Protein AF-0000000080643752 (afdb_homodimer)

InterPro domains:
  IPR000182 GNAT domain [PF00583] (14-118)
  IPR000182 GNAT domain [PS51186] (1-139)
  IPR016181 Acyl-CoA N-acyltransferase [SSF55729] (9-126)
  IPR045039 Acetyltransferase NSI-like [PTHR43626] (35-125)

Radius of gyration: 19.05 Å; Cα contacts (8 Å, |Δi|>4): 546; chains: 2; bounding box: 35×58×44 Å

Structure (mmCIF, N/CA/C/O backbone):
data_AF-0000000080643752-model_v1
#
loop_
_entity.id
_entity.type
_entity.pdbx_description
1 polymer 'N-acetyltransferase domain-containing protein'
#
loop_
_atom_site.group_PDB
_atom_site.id
_atom_site.type_symbol
_atom_site.label_atom_id
_atom_site.label_alt_id
_atom_site.label_comp_id
_atom_site.label_asym_id
_atom_site.label_entity_id
_atom_site.label_seq_id
_atom_site.pdbx_PDB_ins_code
_atom_site.Cartn_x
_atom_site.Cartn_y
_atom_site.Cartn_z
_atom_site.occupancy
_atom_site.B_iso_or_equiv
_atom_site.auth_seq_id
_atom_site.auth_comp_id
_atom_site.auth_asym_id
_atom_site.auth_atom_id
_atom_site.pdbx_PDB_model_num
ATOM 1 N N . MET A 1 1 ? -12.156 -27.234 -11.727 1 74.56 1 MET A N 1
ATOM 2 C CA . MET A 1 1 ? -10.984 -27.75 -11.023 1 74.56 1 MET A CA 1
ATOM 3 C C . MET A 1 1 ? -11.148 -27.594 -9.516 1 74.56 1 MET A C 1
ATOM 5 O O . MET A 1 1 ? -11.742 -26.609 -9.047 1 74.56 1 MET A O 1
ATOM 9 N N . ASP A 1 2 ? -10.742 -28.672 -8.758 1 91.12 2 ASP A N 1
ATOM 10 C CA . ASP A 1 2 ? -10.961 -28.641 -7.316 1 91.12 2 ASP A CA 1
ATOM 11 C C . ASP A 1 2 ? -9.836 -27.875 -6.613 1 91.12 2 ASP A C 1
ATOM 13 O O . ASP A 1 2 ? -8.828 -28.469 -6.223 1 91.12 2 ASP A O 1
ATOM 17 N N . ILE A 1 3 ? -9.836 -26.625 -6.547 1 97.25 3 ILE A N 1
ATOM 18 C CA . ILE A 1 3 ? -8.844 -25.766 -5.902 1 97.25 3 ILE A CA 1
ATOM 19 C C . ILE A 1 3 ? -9.367 -25.312 -4.547 1 97.25 3 ILE A C 1
ATOM 21 O O . ILE A 1 3 ? -10.531 -24.922 -4.422 1 97.25 3 ILE A O 1
ATOM 25 N N . LYS A 1 4 ? -8.492 -25.516 -3.578 1 97.81 4 LYS A N 1
ATOM 26 C CA . LYS A 1 4 ? -8.805 -25.016 -2.24 1 97.81 4 LYS A CA 1
ATOM 27 C C . LYS A 1 4 ? -8.07 -23.703 -1.955 1 97.81 4 LYS A C 1
ATOM 29 O O . LYS A 1 4 ? -6.906 -23.547 -2.32 1 97.81 4 LYS A O 1
ATOM 34 N N . TYR A 1 5 ? -8.781 -22.797 -1.274 1 98.44 5 TYR A N 1
ATOM 35 C CA . TYR A 1 5 ? -8.18 -21.531 -0.911 1 98.44 5 TYR A CA 1
ATOM 36 C C . TYR A 1 5 ? -8.016 -21.406 0.6 1 98.44 5 TYR A C 1
ATOM 38 O O . TYR A 1 5 ? -8.969 -21.609 1.352 1 98.44 5 TYR A O 1
ATOM 46 N N . GLU A 1 6 ? -6.84 -21.125 0.976 1 98.56 6 GLU A N 1
ATOM 47 C CA . GLU A 1 6 ? -6.504 -20.938 2.385 1 98.56 6 GLU A CA 1
ATOM 48 C C . GLU A 1 6 ? -6.141 -19.484 2.68 1 98.56 6 GLU A C 1
ATOM 50 O O . GLU A 1 6 ? -5.625 -18.781 1.812 1 98.56 6 GLU A O 1
ATOM 55 N N . TYR A 1 7 ? -6.27 -19.047 3.986 1 98.62 7 TYR A N 1
ATOM 56 C CA . TYR A 1 7 ? -6.156 -17.641 4.324 1 98.62 7 TYR A CA 1
ATOM 57 C C . TYR A 1 7 ? -5.121 -17.422 5.418 1 98.62 7 TYR A C 1
ATOM 59 O O . TYR A 1 7 ? -5.125 -16.391 6.09 1 98.62 7 TYR A O 1
ATOM 67 N N . GLN A 1 8 ? -4.383 -18.453 5.598 1 97.31 8 GLN A N 1
ATOM 68 C CA . GLN A 1 8 ? -3.268 -18.391 6.535 1 97.31 8 GLN A CA 1
ATOM 69 C C . GLN A 1 8 ? -2.014 -19.031 5.945 1 97.31 8 GLN A C 1
ATOM 71 O O . GLN A 1 8 ? -2.092 -20.047 5.25 1 97.31 8 GLN A O 1
ATOM 76 N N . PHE A 1 9 ? -0.929 -18.422 6.27 1 97.75 9 PHE A N 1
ATOM 77 C CA . PHE A 1 9 ? 0.362 -18.922 5.82 1 97.75 9 PHE A CA 1
ATOM 78 C C . PHE A 1 9 ? 0.827 -20.078 6.695 1 97.75 9 PHE A C 1
ATOM 80 O O . PHE A 1 9 ? 0.734 -20 7.926 1 97.75 9 PHE A O 1
ATOM 87 N N . ASP A 1 10 ? 1.236 -21.156 6.086 1 97 10 ASP A N 1
ATOM 88 C CA . ASP A 1 10 ? 1.83 -22.328 6.719 1 97 10 ASP A CA 1
ATOM 89 C C . ASP A 1 10 ? 3.281 -22.516 6.281 1 97 10 ASP A C 1
ATOM 91 O O . ASP A 1 10 ? 3.574 -22.578 5.086 1 97 10 ASP A O 1
ATOM 95 N N . MET A 1 11 ? 4.152 -22.703 7.266 1 97.25 11 MET A N 1
ATOM 96 C CA . MET A 1 11 ? 5.582 -22.828 6.996 1 97.25 11 MET A CA 1
ATOM 97 C C . MET A 1 11 ? 5.863 -24.016 6.078 1 97.25 11 MET A C 1
ATOM 99 O O . MET A 1 11 ? 6.855 -24.016 5.348 1 97.25 11 MET A O 1
ATOM 103 N N . ASN A 1 12 ? 5.016 -24.922 6.039 1 97.44 12 ASN A N 1
ATOM 104 C CA . ASN A 1 12 ? 5.195 -26.094 5.195 1 97.44 12 ASN A CA 1
ATOM 105 C C . ASN A 1 12 ? 5.07 -25.75 3.715 1 97.44 12 ASN A C 1
ATOM 107 O O . ASN A 1 12 ? 5.461 -26.531 2.852 1 97.44 12 ASN A O 1
ATOM 111 N N . ASP A 1 13 ? 4.492 -24.594 3.371 1 98.19 13 ASP A N 1
ATOM 112 C CA . ASP A 1 13 ? 4.238 -24.203 1.991 1 98.19 13 ASP A CA 1
ATOM 113 C C . ASP A 1 13 ? 5.43 -23.438 1.41 1 98.19 13 ASP A C 1
ATOM 115 O O . ASP A 1 13 ? 5.461 -23.141 0.213 1 98.19 13 ASP A O 1
ATOM 119 N N . ILE A 1 14 ? 6.457 -23.156 2.25 1 98.44 14 ILE A N 1
ATOM 120 C CA . ILE A 1 14 ? 7.473 -22.156 1.921 1 98.44 14 ILE A CA 1
ATOM 121 C C . ILE A 1 14 ? 8.227 -22.594 0.664 1 98.44 14 ILE A C 1
ATOM 123 O O . ILE A 1 14 ? 8.469 -21.781 -0.229 1 98.44 14 ILE A O 1
ATOM 127 N N . ASP A 1 15 ? 8.594 -23.828 0.536 1 98.44 15 ASP A N 1
ATOM 128 C CA . ASP A 1 15 ? 9.383 -24.297 -0.606 1 98.44 15 ASP A CA 1
ATOM 129 C C . ASP A 1 15 ? 8.602 -24.125 -1.909 1 98.44 15 ASP A C 1
ATOM 131 O O . ASP A 1 15 ? 9.156 -23.703 -2.922 1 98.44 15 ASP A O 1
ATOM 135 N N . GLU A 1 16 ? 7.34 -24.5 -1.87 1 98.69 16 GLU A N 1
ATOM 136 C CA . GLU A 1 16 ? 6.504 -24.375 -3.059 1 98.69 16 GLU A CA 1
ATOM 137 C C . GLU A 1 16 ? 6.297 -22.922 -3.443 1 98.69 16 GLU A C 1
ATOM 139 O O . GLU A 1 16 ? 6.305 -22.578 -4.629 1 98.69 16 GLU A O 1
ATOM 144 N N . ILE A 1 17 ? 6.117 -22.062 -2.475 1 98.81 17 ILE A N 1
ATOM 145 C CA . ILE A 1 17 ? 5.91 -20.641 -2.732 1 98.81 17 ILE A CA 1
ATOM 146 C C . ILE A 1 17 ? 7.164 -20.047 -3.369 1 98.81 17 ILE A C 1
ATOM 148 O O . ILE A 1 17 ? 7.078 -19.344 -4.379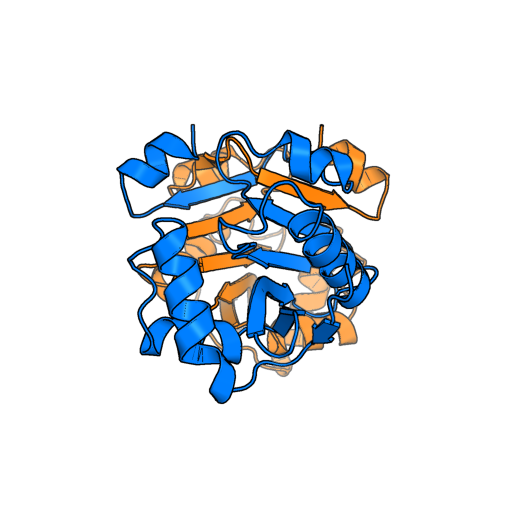 1 98.81 17 ILE A O 1
ATOM 152 N N . VAL A 1 18 ? 8.328 -20.359 -2.832 1 98.81 18 VAL A N 1
ATOM 153 C CA . VAL A 1 18 ? 9.586 -19.875 -3.387 1 98.81 18 VAL A CA 1
ATOM 154 C C . VAL A 1 18 ? 9.75 -20.375 -4.82 1 98.81 18 VAL A C 1
ATOM 156 O O . VAL A 1 18 ? 10.125 -19.609 -5.711 1 98.81 18 VAL A O 1
ATOM 159 N N . ARG A 1 19 ? 9.43 -21.609 -5.023 1 98.69 19 ARG A N 1
ATOM 160 C CA . ARG A 1 19 ? 9.523 -22.188 -6.355 1 98.69 19 ARG A CA 1
ATOM 161 C C . ARG A 1 19 ? 8.633 -21.453 -7.344 1 98.69 19 ARG A C 1
ATOM 163 O O . ARG A 1 19 ? 9.039 -21.188 -8.477 1 98.69 19 ARG A O 1
ATOM 170 N N . ILE A 1 20 ? 7.465 -21.141 -6.953 1 98.81 20 ILE A N 1
ATOM 171 C CA . ILE A 1 20 ? 6.508 -20.469 -7.824 1 98.81 20 ILE A CA 1
ATOM 172 C C . ILE A 1 20 ? 6.996 -19.062 -8.141 1 98.81 20 ILE A C 1
ATOM 174 O O . ILE A 1 20 ? 6.922 -18.609 -9.289 1 98.81 20 ILE A O 1
ATOM 178 N N . TYR A 1 21 ? 7.516 -18.297 -7.117 1 98.69 21 TYR A N 1
ATOM 179 C CA . TYR A 1 21 ? 8.125 -17 -7.398 1 98.69 21 TYR A CA 1
ATOM 180 C C . TYR A 1 21 ? 9.18 -17.125 -8.484 1 98.69 21 TYR A C 1
ATOM 182 O O . TYR A 1 21 ? 9.141 -16.406 -9.484 1 98.69 21 TYR A O 1
ATOM 190 N N . HIS A 1 22 ? 10.07 -18.031 -8.312 1 98.5 22 HIS A N 1
ATOM 191 C CA . HIS A 1 22 ? 11.195 -18.172 -9.219 1 98.5 22 HIS A CA 1
ATOM 192 C C . HIS A 1 22 ? 10.734 -18.625 -10.602 1 98.5 22 HIS A C 1
ATOM 194 O O . HIS A 1 22 ? 11.305 -18.203 -11.617 1 98.5 22 HIS A O 1
ATOM 200 N N . GLY A 1 23 ? 9.719 -19.453 -10.578 1 98.19 23 GLY A N 1
ATOM 201 C CA . GLY A 1 23 ? 9.148 -19.875 -11.844 1 98.19 23 GLY A CA 1
ATOM 202 C C . GLY A 1 23 ? 8.578 -18.734 -12.656 1 98.19 23 GLY A C 1
ATOM 203 O O . GLY A 1 23 ? 8.492 -18.812 -13.883 1 98.19 23 GLY A O 1
ATOM 204 N N . ASN A 1 24 ? 8.156 -17.688 -12.016 1 97.81 24 ASN A N 1
ATOM 205 C CA . ASN A 1 24 ? 7.637 -16.484 -12.672 1 97.81 24 ASN A CA 1
ATOM 206 C C . ASN A 1 24 ? 8.727 -15.438 -12.867 1 97.81 24 ASN A C 1
ATOM 208 O O . ASN A 1 24 ? 8.438 -14.266 -13.117 1 97.81 24 ASN A O 1
ATOM 212 N N . HIS A 1 25 ? 9.969 -15.766 -12.625 1 96.38 25 HIS A N 1
ATOM 213 C CA . HIS A 1 25 ? 11.164 -14.969 -12.852 1 96.38 25 HIS A CA 1
ATOM 214 C C . HIS A 1 25 ? 11.312 -13.891 -11.789 1 96.38 25 HIS A C 1
ATOM 216 O O . HIS A 1 25 ? 11.883 -12.828 -12.055 1 96.38 25 HIS A O 1
ATOM 222 N N . TRP A 1 26 ? 10.688 -14.047 -10.695 1 95.94 26 TRP A N 1
ATOM 223 C CA . TRP A 1 26 ? 10.945 -13.219 -9.523 1 95.94 26 TRP A CA 1
ATOM 224 C C . TRP A 1 26 ? 12 -13.844 -8.625 1 95.94 26 TRP A C 1
ATOM 226 O O . TRP A 1 26 ? 11.695 -14.312 -7.523 1 95.94 26 TRP A O 1
ATOM 236 N N . ASN A 1 27 ? 13.18 -13.68 -8.953 1 94.44 27 ASN A N 1
ATOM 237 C CA . ASN A 1 27 ? 14.273 -14.484 -8.414 1 94.44 27 ASN A CA 1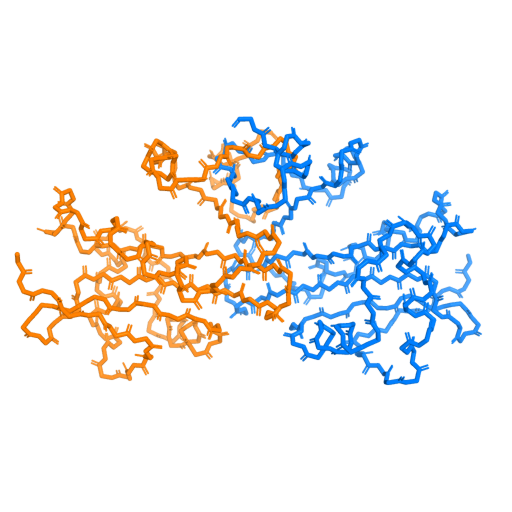
ATOM 238 C C . ASN A 1 27 ? 14.828 -13.891 -7.121 1 94.44 27 ASN A C 1
ATOM 240 O O . ASN A 1 27 ? 15.562 -14.555 -6.395 1 94.44 27 ASN A O 1
ATOM 244 N N . GLY A 1 28 ? 14.484 -12.695 -6.773 1 93.5 28 GLY A N 1
ATOM 245 C CA . GLY A 1 28 ? 14.977 -12.062 -5.562 1 93.5 28 GLY A CA 1
ATOM 246 C C . GLY A 1 28 ? 14.281 -12.562 -4.305 1 93.5 28 GLY A C 1
ATOM 247 O O . GLY A 1 28 ? 14.727 -12.266 -3.191 1 93.5 28 GLY A O 1
ATOM 248 N N . HIS A 1 29 ? 13.242 -13.352 -4.492 1 97.75 29 HIS A N 1
ATOM 249 C CA . HIS A 1 29 ? 12.453 -13.859 -3.379 1 97.75 29 HIS A CA 1
ATOM 250 C C . HIS A 1 29 ? 13.047 -15.148 -2.826 1 97.75 29 HIS A C 1
ATOM 252 O O . HIS A 1 29 ? 12.57 -16.234 -3.143 1 97.75 29 HIS A O 1
ATOM 258 N N . ASN A 1 30 ? 14.023 -15.023 -1.92 1 97.81 30 ASN A N 1
ATOM 259 C CA . ASN A 1 30 ? 14.586 -16.203 -1.273 1 97.81 30 ASN A CA 1
ATOM 260 C C . ASN A 1 30 ? 13.75 -16.641 -0.07 1 97.81 30 ASN A C 1
ATOM 262 O O . ASN A 1 30 ? 12.773 -15.969 0.285 1 97.81 30 ASN A O 1
ATOM 266 N N . GLN A 1 31 ? 14.102 -17.734 0.541 1 98.12 31 GLN A N 1
ATOM 267 C CA . GLN A 1 31 ? 13.281 -18.344 1.576 1 98.12 31 GLN A CA 1
ATOM 268 C C . GLN A 1 31 ? 13.062 -17.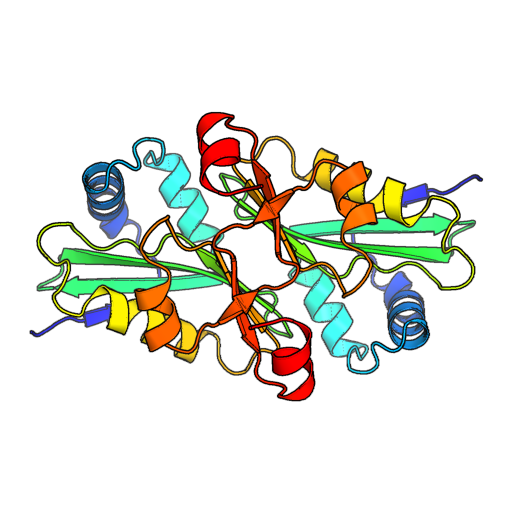391 2.748 1 98.12 31 GLN A C 1
ATOM 270 O O . GLN A 1 31 ? 11.938 -17.203 3.207 1 98.12 31 GLN A O 1
ATOM 275 N N . GLU A 1 32 ? 14.109 -16.797 3.273 1 98.12 32 GLU A N 1
ATOM 276 C CA . GLU A 1 32 ? 14.016 -15.883 4.406 1 98.12 32 GLU A CA 1
ATOM 277 C C . GLU A 1 32 ? 13.117 -14.688 4.086 1 98.12 32 GLU A C 1
ATOM 279 O O . GLU A 1 32 ? 12.289 -14.289 4.906 1 98.12 32 GLU A O 1
ATOM 284 N N . GLU A 1 33 ? 13.25 -14.117 2.943 1 98.12 33 GLU A N 1
ATOM 285 C CA . GLU A 1 33 ? 12.422 -13 2.504 1 98.12 33 GLU A CA 1
ATOM 286 C C . GLU A 1 33 ? 10.953 -13.406 2.41 1 98.12 33 GLU A C 1
ATOM 288 O O . GLU A 1 33 ? 10.078 -12.68 2.883 1 98.12 33 GLU A O 1
ATOM 293 N N . VAL A 1 34 ? 10.75 -14.539 1.812 1 98.56 34 VAL A N 1
ATOM 294 C CA . VAL A 1 34 ? 9.383 -15.016 1.626 1 98.56 34 VAL A CA 1
ATOM 295 C C . VAL A 1 34 ? 8.727 -15.25 2.986 1 98.56 34 VAL A C 1
ATOM 297 O O . VAL A 1 34 ? 7.57 -14.867 3.199 1 98.56 34 VAL A O 1
ATOM 300 N N . ILE A 1 35 ? 9.438 -15.852 3.902 1 98.44 35 ILE A N 1
ATOM 301 C CA . ILE A 1 35 ? 8.922 -16.062 5.25 1 98.44 35 ILE A CA 1
ATOM 302 C C . ILE A 1 35 ? 8.547 -14.727 5.879 1 98.44 35 ILE A C 1
ATOM 304 O O . ILE A 1 35 ? 7.453 -14.578 6.434 1 98.44 35 ILE A O 1
ATOM 308 N N . THR A 1 36 ? 9.398 -13.719 5.754 1 98.31 36 THR A N 1
ATOM 309 C CA . THR A 1 36 ? 9.141 -12.398 6.316 1 98.31 36 THR A CA 1
ATOM 310 C C . THR A 1 36 ? 7.926 -11.758 5.652 1 98.31 36 THR A C 1
ATOM 312 O O . THR A 1 36 ? 7.055 -11.219 6.336 1 98.31 36 THR A O 1
ATOM 315 N N . LEU A 1 37 ? 7.883 -11.859 4.336 1 98.5 37 LEU A N 1
ATOM 316 C CA . LEU A 1 37 ? 6.793 -11.258 3.574 1 98.5 37 LEU A CA 1
ATOM 317 C C . LEU A 1 37 ? 5.445 -11.82 4.016 1 98.5 37 LEU A C 1
ATOM 319 O O . LEU A 1 37 ? 4.508 -11.062 4.27 1 98.5 37 LEU A O 1
ATOM 323 N N . PHE A 1 38 ? 5.316 -13.094 4.176 1 98.56 38 PHE A N 1
ATOM 324 C CA . PHE A 1 38 ? 4.039 -13.727 4.465 1 98.56 38 PHE A CA 1
ATOM 325 C C . PHE A 1 38 ? 3.688 -13.602 5.941 1 98.56 38 PHE A C 1
ATOM 327 O O . PHE A 1 38 ? 2.512 -13.539 6.305 1 98.56 38 PHE A O 1
ATOM 334 N N . ASN A 1 39 ? 4.695 -13.469 6.777 1 97.69 39 ASN A N 1
ATOM 335 C CA . ASN A 1 39 ? 4.434 -13.289 8.195 1 97.69 39 ASN A CA 1
ATOM 336 C C . ASN A 1 39 ? 4.051 -11.852 8.523 1 97.69 39 ASN A C 1
ATOM 338 O O . ASN A 1 39 ? 3.363 -11.594 9.516 1 97.69 39 ASN A O 1
ATOM 342 N N . THR A 1 40 ? 4.477 -10.938 7.719 1 97.5 40 THR A N 1
ATOM 343 C CA . THR A 1 40 ? 4.188 -9.531 7.984 1 97.5 40 THR A CA 1
ATOM 344 C C . THR A 1 40 ? 2.908 -9.094 7.273 1 97.5 40 THR A C 1
ATOM 346 O O . THR A 1 40 ? 2.312 -8.078 7.621 1 97.5 40 THR A O 1
ATOM 349 N N . ALA A 1 41 ? 2.498 -9.898 6.266 1 98.44 41 ALA A N 1
ATOM 350 C CA . ALA A 1 41 ? 1.252 -9.594 5.57 1 98.44 41 ALA A CA 1
ATOM 351 C C . ALA A 1 41 ? 0.061 -9.656 6.52 1 98.44 41 ALA A C 1
ATOM 353 O O . ALA A 1 41 ? -0.002 -10.531 7.387 1 98.44 41 ALA A O 1
ATOM 354 N N . THR A 1 42 ? -0.875 -8.727 6.344 1 98.44 42 THR A N 1
ATOM 355 C CA . THR A 1 42 ? -2.09 -8.773 7.148 1 98.44 42 THR A CA 1
ATOM 356 C C . THR A 1 42 ? -3.086 -9.773 6.574 1 98.44 42 THR A C 1
ATOM 358 O O . THR A 1 42 ? -3.932 -10.297 7.297 1 98.44 42 THR A O 1
ATOM 361 N N . HIS A 1 43 ? -3.045 -9.984 5.293 1 98.81 43 HIS A N 1
ATOM 362 C CA . HIS A 1 43 ? -3.908 -10.914 4.582 1 98.81 43 HIS A CA 1
ATOM 363 C C . HIS A 1 43 ? -3.117 -11.734 3.57 1 98.81 43 HIS A C 1
ATOM 365 O O . HIS A 1 43 ? -2.24 -11.203 2.883 1 98.81 43 HIS A O 1
ATOM 371 N N . VAL A 1 44 ? -3.412 -13.008 3.568 1 98.88 44 VAL A N 1
ATOM 372 C CA . VAL A 1 44 ? -2.854 -13.875 2.533 1 98.88 44 VAL A CA 1
ATOM 373 C C . VAL A 1 44 ? -3.947 -14.781 1.979 1 98.88 44 VAL A C 1
ATOM 375 O O . VAL A 1 44 ? -4.863 -15.18 2.703 1 98.88 44 VAL A O 1
ATOM 378 N N . VAL A 1 45 ? -3.924 -15.023 0.721 1 98.88 45 VAL A N 1
ATOM 379 C CA . VAL A 1 45 ? -4.73 -16.031 0.052 1 98.88 45 VAL A CA 1
ATOM 380 C C . VAL A 1 45 ? -3.818 -17.016 -0.675 1 98.88 45 VAL A C 1
ATOM 382 O O . VAL A 1 45 ? -3 -16.625 -1.508 1 98.88 45 VAL A O 1
ATOM 385 N N . ILE A 1 46 ? -3.93 -18.25 -0.299 1 98.88 46 ILE A N 1
ATOM 386 C CA . ILE A 1 46 ? -3.117 -19.312 -0.894 1 98.88 46 ILE A CA 1
ATOM 387 C C . ILE A 1 46 ? -4.02 -20.328 -1.576 1 98.88 46 ILE A C 1
ATOM 389 O O . ILE A 1 46 ? -4.902 -20.922 -0.939 1 98.88 46 ILE A O 1
ATOM 393 N N . ALA A 1 47 ? -3.834 -20.484 -2.865 1 98.88 47 ALA A N 1
ATOM 394 C CA . ALA A 1 47 ? -4.562 -21.484 -3.646 1 98.88 47 ALA A CA 1
ATOM 395 C C . ALA A 1 47 ? -3.809 -22.812 -3.68 1 98.88 47 ALA A C 1
ATOM 397 O O . ALA A 1 47 ? -2.617 -22.859 -3.994 1 98.88 47 ALA A O 1
ATOM 398 N N . LYS A 1 48 ? -4.516 -23.906 -3.439 1 98.62 48 LYS A N 1
ATOM 399 C CA . LYS A 1 48 ? -3.906 -25.234 -3.441 1 98.62 48 LYS A CA 1
ATOM 400 C C . LYS A 1 48 ? -4.738 -26.219 -4.262 1 98.62 48 LYS A C 1
ATOM 402 O O . LYS A 1 48 ? -5.969 -26.188 -4.223 1 98.62 48 LYS A O 1
ATOM 407 N N . ARG A 1 49 ? -4.047 -26.984 -5.008 1 97.81 49 ARG A N 1
ATOM 408 C CA . ARG A 1 49 ? -4.621 -28.141 -5.684 1 97.81 49 ARG A CA 1
ATOM 409 C C . ARG A 1 49 ? -3.973 -29.438 -5.191 1 97.81 49 ARG A C 1
ATOM 411 O O . ARG A 1 49 ? -2.756 -29.594 -5.293 1 97.81 49 ARG A O 1
ATOM 418 N N . GLU A 1 50 ? -4.832 -30.328 -4.668 1 95.94 50 GLU A N 1
ATOM 419 C CA . GLU A 1 50 ? -4.344 -31.609 -4.145 1 95.94 50 GLU A CA 1
ATOM 420 C C . GLU A 1 50 ? -3.211 -31.391 -3.143 1 95.94 50 GLU A C 1
ATOM 422 O O . GLU A 1 50 ? -2.17 -32.031 -3.225 1 95.94 50 GLU A O 1
ATOM 427 N N . GLY A 1 51 ? -3.311 -30.344 -2.355 1 95.5 51 GLY A N 1
ATOM 428 C CA . GLY A 1 51 ? -2.391 -30.078 -1.263 1 95.5 51 GLY A CA 1
ATOM 429 C C . GLY A 1 51 ? -1.168 -29.281 -1.693 1 95.5 51 GLY A C 1
ATOM 430 O O . GLY A 1 51 ? -0.371 -28.859 -0.855 1 95.5 51 GLY A O 1
ATOM 431 N N . GLN A 1 52 ? -1.087 -29.062 -2.961 1 97.31 52 GLN A N 1
ATOM 432 C CA . GLN A 1 52 ? 0.062 -28.328 -3.477 1 97.31 52 GLN A CA 1
ATOM 433 C C . GLN A 1 52 ? -0.301 -26.875 -3.764 1 97.31 52 GLN A C 1
ATOM 435 O O . GLN A 1 52 ? -1.363 -26.594 -4.324 1 97.31 52 GLN A O 1
ATOM 440 N N . VAL A 1 53 ? 0.586 -26 -3.377 1 98.75 53 VAL A N 1
ATOM 441 C CA . VAL A 1 53 ? 0.362 -24.594 -3.66 1 98.75 53 VAL A CA 1
ATOM 442 C C . VAL A 1 53 ? 0.468 -24.344 -5.164 1 98.75 53 VAL A C 1
ATOM 444 O O . VAL A 1 53 ? 1.427 -24.781 -5.805 1 98.75 53 VAL A O 1
ATOM 447 N N . ILE A 1 54 ? -0.514 -23.594 -5.703 1 98.81 54 ILE A N 1
ATOM 448 C CA . ILE A 1 54 ? -0.453 -23.328 -7.137 1 98.81 54 ILE A CA 1
ATOM 449 C C . ILE A 1 54 ? -0.551 -21.812 -7.387 1 98.81 54 ILE A C 1
ATOM 451 O O . ILE A 1 54 ? -0.469 -21.359 -8.531 1 98.81 54 ILE A O 1
ATOM 455 N N . GLY A 1 55 ? -0.738 -21 -6.352 1 98.88 55 GLY A N 1
ATOM 456 C CA . GLY A 1 55 ? -0.776 -19.547 -6.453 1 98.88 55 GLY A CA 1
ATOM 457 C C . GLY A 1 55 ? -1.066 -18.859 -5.129 1 98.88 55 GLY A C 1
ATOM 458 O O . GLY A 1 55 ? -1.459 -19.516 -4.16 1 98.88 55 GLY A O 1
ATOM 459 N N . PHE A 1 56 ? -0.851 -17.578 -5.074 1 98.94 56 PHE A N 1
ATOM 460 C CA . PHE A 1 56 ? -1.057 -16.859 -3.824 1 98.94 56 PHE A CA 1
ATOM 461 C C . PHE A 1 56 ? -1.093 -15.352 -4.07 1 98.94 56 PHE A C 1
ATOM 463 O O . PHE A 1 56 ? -0.739 -14.891 -5.156 1 98.94 56 PHE A O 1
ATOM 470 N N . ALA A 1 57 ? -1.49 -14.656 -3.105 1 98.88 57 ALA A N 1
ATOM 471 C CA . ALA A 1 57 ? -1.413 -13.203 -3 1 98.88 57 ALA A CA 1
ATOM 472 C C . ALA A 1 57 ? -1.292 -12.766 -1.542 1 98.88 57 ALA A C 1
ATOM 474 O O . ALA A 1 57 ? -1.674 -13.508 -0.631 1 98.88 57 ALA A O 1
ATOM 475 N N . ARG A 1 58 ? -0.754 -11.625 -1.349 1 98.69 58 ARG A N 1
ATOM 476 C CA . ARG A 1 58 ? -0.675 -10.992 -0.036 1 98.69 58 ARG A CA 1
ATOM 477 C C . ARG A 1 58 ? -1.248 -9.578 -0.072 1 98.69 58 ARG A C 1
ATOM 479 O O . ARG A 1 58 ? -1.398 -8.992 -1.146 1 98.69 58 ARG A O 1
ATOM 486 N N . ALA A 1 59 ? -1.585 -9.109 1.08 1 98.88 59 ALA A N 1
ATOM 487 C CA . ALA A 1 59 ? -1.992 -7.711 1.2 1 98.88 59 ALA A CA 1
ATOM 488 C C . ALA A 1 59 ? -1.602 -7.145 2.561 1 98.88 59 ALA A C 1
ATOM 490 O O . ALA A 1 59 ? -1.407 -7.891 3.521 1 98.88 59 ALA A O 1
ATOM 491 N N . MET A 1 60 ? -1.39 -5.891 2.594 1 98.69 60 MET A N 1
ATOM 492 C CA . MET A 1 60 ? -1.236 -5.102 3.812 1 98.69 60 MET A CA 1
ATOM 493 C C . MET A 1 60 ? -2.381 -4.105 3.965 1 98.69 60 MET A C 1
ATOM 495 O O . MET A 1 60 ? -2.617 -3.283 3.078 1 98.69 60 MET A O 1
ATOM 499 N N . SER A 1 61 ? -3.086 -4.223 5.109 1 98.75 61 SER A N 1
ATOM 500 C CA . SER A 1 61 ? -4.25 -3.379 5.363 1 98.75 61 SER A CA 1
ATOM 501 C C . SER A 1 61 ? -4.152 -2.703 6.727 1 98.75 61 SER A C 1
ATOM 503 O O . SER A 1 61 ? -3.65 -3.293 7.688 1 98.75 61 SER A O 1
ATOM 505 N N . ASP A 1 62 ? -4.621 -1.51 6.77 1 98.44 62 ASP A N 1
ATOM 506 C CA . ASP A 1 62 ? -4.688 -0.839 8.062 1 98.44 62 ASP A CA 1
ATOM 507 C C . ASP A 1 62 ? -5.957 -1.23 8.82 1 98.44 62 ASP A C 1
ATOM 509 O O . ASP A 1 62 ? -6.148 -0.827 9.969 1 98.44 62 ASP A O 1
ATOM 513 N N . GLY A 1 63 ? -6.84 -2.01 8.148 1 97.44 63 GLY A N 1
ATOM 514 C CA . GLY A 1 63 ? -8.039 -2.535 8.789 1 97.44 63 GLY A CA 1
ATOM 515 C C . GLY A 1 63 ? -9.148 -1.506 8.914 1 97.44 63 GLY A C 1
ATOM 516 O O . GLY A 1 63 ? -10.188 -1.777 9.523 1 97.44 63 GLY A O 1
ATOM 517 N N . VAL A 1 64 ? -8.945 -0.317 8.359 1 97.94 64 VAL A N 1
ATOM 518 C CA . VAL A 1 64 ? -9.914 0.767 8.523 1 97.94 64 VAL A CA 1
ATOM 519 C C . VAL A 1 64 ? -10.25 1.359 7.156 1 97.94 64 VAL A C 1
ATOM 521 O O . VAL A 1 64 ? -11.383 1.216 6.672 1 97.94 64 VAL A O 1
ATOM 524 N N . PHE A 1 65 ? -9.234 1.862 6.402 1 98.25 65 PHE A N 1
ATOM 525 C CA . PHE A 1 65 ? -9.539 2.605 5.188 1 98.25 65 PHE A CA 1
ATOM 526 C C . PHE A 1 65 ? -8.867 1.973 3.977 1 98.25 65 PHE A C 1
ATOM 528 O O . PHE A 1 65 ? -9.43 1.949 2.883 1 98.25 65 PHE A O 1
ATOM 535 N N . ASN A 1 66 ? -7.641 1.488 4.184 1 98.62 66 ASN A N 1
ATOM 536 C CA . ASN A 1 66 ? -6.809 1.234 3.01 1 98.62 66 ASN A CA 1
ATOM 537 C C . ASN A 1 66 ? -6.184 -0.156 3.057 1 98.62 66 ASN A C 1
ATOM 539 O O . ASN A 1 66 ? -5.867 -0.664 4.133 1 98.62 66 ASN A O 1
ATOM 543 N N . ALA A 1 67 ? -5.945 -0.693 1.903 1 98.88 67 ALA A N 1
ATOM 544 C CA . ALA A 1 67 ? -5.117 -1.883 1.725 1 98.88 67 ALA A CA 1
ATOM 545 C C . ALA A 1 67 ? -4.348 -1.821 0.409 1 98.88 67 ALA A C 1
ATOM 547 O O . ALA A 1 67 ? -4.801 -1.205 -0.557 1 98.88 67 ALA A O 1
ATOM 548 N N . ALA A 1 68 ? -3.191 -2.41 0.38 1 98.94 68 ALA A N 1
ATOM 549 C CA . ALA A 1 68 ? -2.418 -2.65 -0.835 1 98.94 68 ALA A CA 1
ATOM 550 C C . ALA A 1 68 ? -2.23 -4.145 -1.081 1 98.94 68 ALA A C 1
ATOM 552 O O . ALA A 1 68 ? -1.853 -4.887 -0.172 1 98.94 68 ALA A O 1
ATOM 553 N N . ILE A 1 69 ? -2.537 -4.578 -2.256 1 98.94 69 ILE 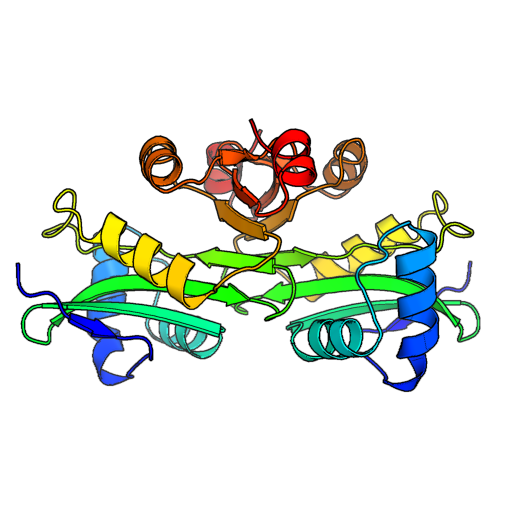A N 1
ATOM 554 C CA . ILE A 1 69 ? -2.334 -5.969 -2.646 1 98.94 69 ILE A CA 1
ATOM 555 C C . ILE A 1 69 ? -0.978 -6.117 -3.332 1 98.94 69 ILE A C 1
ATOM 557 O O . ILE A 1 69 ? -0.592 -5.277 -4.148 1 98.94 69 ILE A O 1
ATOM 561 N N . TYR A 1 70 ? -0.265 -7.16 -2.943 1 98.62 70 TYR A N 1
ATOM 562 C CA . TYR A 1 70 ? 1.041 -7.477 -3.51 1 98.62 70 TYR A CA 1
ATOM 563 C C . TYR A 1 70 ? 1.106 -8.938 -3.949 1 98.62 70 TYR A C 1
ATOM 565 O O . TYR A 1 70 ? 0.345 -9.773 -3.459 1 98.62 70 TYR A O 1
ATOM 573 N N . ASP A 1 71 ? 2.031 -9.242 -4.793 1 97.81 71 ASP A N 1
ATOM 574 C CA . ASP A 1 71 ? 2.525 -10.578 -5.098 1 97.81 71 ASP A CA 1
ATOM 575 C C . ASP A 1 71 ? 1.383 -11.5 -5.512 1 97.81 71 ASP A C 1
ATOM 577 O O . ASP A 1 71 ? 1.224 -12.594 -4.953 1 97.81 71 ASP A O 1
ATOM 581 N N . VAL A 1 72 ? 0.566 -11.062 -6.402 1 98.69 72 VAL A N 1
ATOM 582 C CA . VAL A 1 72 ? -0.367 -12 -7.016 1 98.69 72 VAL A CA 1
ATOM 583 C C . VAL A 1 72 ? 0.375 -12.891 -8.016 1 98.69 72 VAL A C 1
ATOM 585 O O . VAL A 1 72 ? 0.723 -12.445 -9.109 1 98.69 72 VAL A O 1
ATOM 588 N N . VAL A 1 73 ? 0.628 -14.086 -7.617 1 98.69 73 VAL A N 1
ATOM 589 C CA . VAL A 1 73 ? 1.468 -14.992 -8.406 1 98.69 73 VAL A CA 1
ATOM 590 C C . VAL A 1 73 ? 0.778 -16.344 -8.547 1 98.69 73 VAL A C 1
ATOM 592 O O . VAL A 1 73 ? 0.229 -16.875 -7.582 1 98.69 73 VAL A O 1
ATOM 595 N N . VAL A 1 74 ? 0.745 -16.828 -9.75 1 98.75 74 VAL A N 1
ATOM 596 C CA . VAL A 1 74 ? 0.21 -18.156 -10.055 1 98.75 74 VAL A CA 1
ATOM 597 C C . VAL A 1 74 ? 1.286 -19 -10.719 1 98.75 74 VAL A C 1
ATOM 599 O O . VAL A 1 74 ? 2.023 -18.516 -11.578 1 98.75 74 VAL A O 1
ATOM 602 N N . ASP A 1 75 ? 1.393 -20.234 -10.297 1 98.75 75 ASP A N 1
ATOM 603 C CA . ASP A 1 75 ? 2.268 -21.172 -10.984 1 98.75 75 ASP A CA 1
ATOM 604 C C . ASP A 1 75 ? 2.039 -21.125 -12.5 1 98.75 75 ASP A C 1
ATOM 606 O O . ASP A 1 75 ? 0.896 -21.141 -12.961 1 98.75 75 ASP A O 1
ATOM 610 N N . THR A 1 76 ? 3.105 -21.094 -13.234 1 98.12 76 THR A N 1
ATOM 611 C CA . THR A 1 76 ? 3.021 -20.891 -14.68 1 98.12 76 THR A CA 1
ATOM 612 C C . THR A 1 76 ? 2.195 -21.984 -15.336 1 98.12 76 THR A C 1
ATOM 614 O O . THR A 1 76 ? 1.53 -21.75 -16.344 1 98.12 76 THR A O 1
ATOM 617 N N . THR A 1 77 ? 2.123 -23.141 -14.781 1 97.38 77 THR A N 1
ATOM 618 C CA . THR A 1 77 ? 1.397 -24.266 -15.352 1 97.38 77 THR A CA 1
ATOM 619 C C . THR A 1 77 ? -0.101 -24.125 -15.102 1 97.38 77 THR A C 1
ATOM 621 O O . THR A 1 77 ? -0.906 -24.828 -15.727 1 97.38 77 THR A O 1
ATOM 624 N N . TYR A 1 78 ? -0.476 -23.203 -14.289 1 97.38 78 TYR A N 1
ATOM 625 C CA . TYR A 1 78 ? -1.882 -23.047 -13.938 1 97.38 78 TYR A CA 1
ATOM 626 C C . TYR A 1 78 ? -2.389 -21.672 -14.344 1 97.38 78 TYR A C 1
ATOM 628 O O . TYR A 1 78 ? -3.492 -21.266 -13.969 1 97.38 78 TYR A O 1
ATOM 636 N N . GLN A 1 79 ? -1.608 -20.922 -15.055 1 96.5 79 GLN A N 1
ATOM 637 C CA . GLN A 1 79 ? -1.998 -19.594 -15.492 1 96.5 79 GLN A CA 1
ATOM 638 C C . GLN A 1 79 ? -3.012 -19.656 -16.641 1 96.5 79 GLN A C 1
ATOM 640 O O . GLN A 1 79 ? -3.15 -20.703 -17.281 1 96.5 79 GLN A O 1
ATOM 645 N N . SER A 1 80 ? -3.791 -18.625 -16.766 1 95.12 80 SER A N 1
ATOM 646 C CA . SER A 1 80 ? -4.824 -18.484 -17.781 1 95.12 80 SER A CA 1
ATOM 647 C C . SER A 1 80 ? -5.918 -19.547 -17.609 1 95.12 80 SER A C 1
ATOM 649 O O . SER A 1 80 ? -6.484 -20.016 -18.594 1 95.12 80 SER A O 1
ATOM 651 N N . LYS A 1 81 ? -6.082 -19.969 -16.391 1 95.88 81 LYS A N 1
ATOM 652 C CA . LYS A 1 81 ? -7.117 -20.953 -16.062 1 95.88 81 LYS A CA 1
ATOM 653 C C . LYS A 1 81 ? -8.07 -20.422 -15 1 95.88 81 LYS A C 1
ATOM 655 O O . LYS A 1 81 ? -8.805 -21.188 -14.375 1 95.88 81 LYS A O 1
ATOM 660 N N . GLY A 1 82 ? -7.93 -19.156 -14.734 1 96.88 82 GLY A N 1
ATOM 661 C CA . GLY A 1 82 ? -8.852 -18.516 -13.82 1 96.88 82 GLY A CA 1
ATOM 662 C C . GLY A 1 82 ? -8.367 -18.5 -12.383 1 96.88 82 GLY A C 1
ATOM 663 O O . GLY A 1 82 ? -9.023 -17.938 -11.5 1 96.88 82 GLY A O 1
ATOM 664 N N . VAL A 1 83 ? -7.242 -19.094 -12.07 1 98.06 83 VAL A N 1
ATOM 665 C CA . VAL A 1 83 ? -6.723 -19.219 -10.711 1 98.06 83 VAL A CA 1
ATOM 666 C C . VAL A 1 83 ? -6.418 -17.828 -10.156 1 98.06 83 VAL A C 1
ATOM 668 O O . VAL A 1 83 ? -6.82 -17.5 -9.031 1 98.06 83 VAL A O 1
ATOM 671 N N . GLY A 1 84 ? -5.719 -17 -10.945 1 98.38 84 GLY A N 1
ATOM 672 C CA . GLY A 1 84 ? -5.41 -15.648 -10.516 1 98.38 84 GLY A CA 1
ATOM 673 C C . GLY A 1 84 ? -6.645 -14.812 -10.234 1 98.38 84 GLY A C 1
ATOM 674 O O . GLY A 1 84 ? -6.703 -14.086 -9.242 1 98.38 84 GLY A O 1
ATOM 675 N N . ASN A 1 85 ? -7.613 -14.953 -11.133 1 98.25 85 ASN A N 1
ATOM 676 C CA . ASN A 1 85 ? -8.883 -14.258 -10.953 1 98.25 85 ASN A CA 1
ATOM 677 C C . ASN A 1 85 ? -9.508 -14.586 -9.594 1 98.25 85 ASN A C 1
ATOM 679 O O . ASN A 1 85 ? -9.875 -13.68 -8.844 1 98.25 85 ASN A O 1
ATOM 683 N N . LYS A 1 86 ? -9.602 -15.828 -9.352 1 98.62 86 LYS A N 1
ATOM 684 C CA . LYS A 1 86 ? -10.242 -16.266 -8.117 1 98.62 86 LYS A CA 1
ATOM 685 C C . LYS A 1 86 ? -9.438 -15.844 -6.891 1 98.62 86 LYS A C 1
ATOM 687 O O . LYS A 1 86 ? -10.008 -15.453 -5.871 1 98.62 86 LYS A O 1
ATOM 692 N N . ILE A 1 87 ? -8.117 -15.852 -6.93 1 98.81 87 ILE A N 1
ATOM 693 C CA . ILE A 1 87 ? -7.262 -15.414 -5.836 1 98.81 87 ILE A CA 1
ATOM 694 C C . ILE A 1 87 ? -7.547 -13.953 -5.504 1 98.81 87 ILE A C 1
ATOM 696 O O . ILE A 1 87 ? -7.746 -13.602 -4.34 1 98.81 87 ILE A O 1
ATOM 700 N N . VAL A 1 88 ? -7.605 -13.094 -6.5 1 98.88 88 VAL A N 1
ATOM 701 C CA . VAL A 1 88 ? -7.824 -11.672 -6.277 1 98.88 88 VAL A CA 1
ATOM 702 C C . VAL A 1 88 ? -9.242 -11.438 -5.773 1 98.88 88 VAL A C 1
ATOM 704 O O . VAL A 1 88 ? -9.461 -10.641 -4.863 1 98.88 88 VAL A O 1
ATOM 707 N N . GLN A 1 89 ? -10.18 -12.125 -6.352 1 98.75 89 GLN A N 1
ATOM 708 C CA . GLN A 1 89 ? -11.547 -12.016 -5.871 1 98.75 89 GLN A CA 1
ATOM 709 C C . GLN A 1 89 ? -11.648 -12.383 -4.395 1 98.75 89 GLN A C 1
ATOM 711 O O . GLN A 1 89 ? -12.273 -11.664 -3.609 1 98.75 89 GLN A O 1
ATOM 716 N N . GLU A 1 90 ? -11.047 -13.547 -4.039 1 98.81 90 GLU A N 1
ATOM 717 C CA . GLU A 1 90 ? -11.023 -13.969 -2.643 1 98.81 90 GLU A CA 1
ATOM 718 C C . GLU A 1 90 ? -10.352 -12.922 -1.76 1 98.81 90 GLU A C 1
ATOM 720 O O . GLU A 1 90 ? -10.805 -12.664 -0.643 1 98.81 90 GLU A O 1
ATOM 725 N N . MET A 1 91 ? -9.273 -12.328 -2.221 1 98.88 91 MET A N 1
ATOM 726 C CA . MET A 1 91 ? -8.547 -11.32 -1.457 1 98.88 91 MET A CA 1
ATOM 727 C C . MET A 1 91 ? -9.414 -10.086 -1.232 1 98.88 91 MET A C 1
ATOM 729 O O . MET A 1 91 ? -9.508 -9.578 -0.111 1 98.88 91 MET A O 1
ATOM 733 N N . VAL A 1 92 ? -10.07 -9.609 -2.295 1 98.75 92 VAL A N 1
ATOM 734 C CA . VAL A 1 92 ? -10.914 -8.422 -2.191 1 98.75 92 VAL A CA 1
ATOM 735 C C . VAL A 1 92 ? -12.062 -8.688 -1.221 1 98.75 92 VAL A C 1
ATOM 737 O O . VAL A 1 92 ? -12.375 -7.852 -0.371 1 98.75 92 VAL A O 1
ATOM 740 N N . ASN A 1 93 ? -12.641 -9.852 -1.334 1 98.5 93 ASN A N 1
ATOM 741 C CA . ASN A 1 93 ? -13.695 -10.234 -0.405 1 98.5 93 ASN A CA 1
ATOM 742 C C . ASN A 1 93 ? -13.188 -10.305 1.03 1 98.5 93 ASN A C 1
ATOM 744 O O . ASN A 1 93 ? -13.867 -9.867 1.96 1 98.5 93 ASN A O 1
ATOM 748 N N . TYR A 1 94 ? -12.016 -10.883 1.229 1 98.62 94 TYR A N 1
ATOM 749 C CA . TYR A 1 94 ? -11.375 -11.047 2.529 1 98.62 94 TYR A CA 1
ATOM 750 C C . TYR A 1 94 ? -11.07 -9.695 3.164 1 98.62 94 TYR A C 1
ATOM 752 O O . TYR A 1 94 ? -11.25 -9.516 4.371 1 98.62 94 TYR A O 1
ATOM 760 N N . LEU A 1 95 ? -10.641 -8.711 2.4 1 98.25 95 LEU A N 1
ATOM 761 C CA . LEU A 1 95 ? -10.312 -7.367 2.863 1 98.25 95 LEU A CA 1
ATOM 762 C C . LEU A 1 95 ? -11.578 -6.609 3.268 1 98.25 95 LEU A C 1
ATOM 764 O O . LEU A 1 95 ? -11.547 -5.785 4.184 1 98.25 95 LEU A O 1
ATOM 768 N N . GLY A 1 96 ? -12.68 -6.914 2.559 1 96.38 96 GLY A N 1
ATOM 769 C CA . GLY A 1 96 ? -13.945 -6.305 2.912 1 96.38 96 GLY A CA 1
ATOM 770 C C . GLY A 1 96 ? -14.117 -4.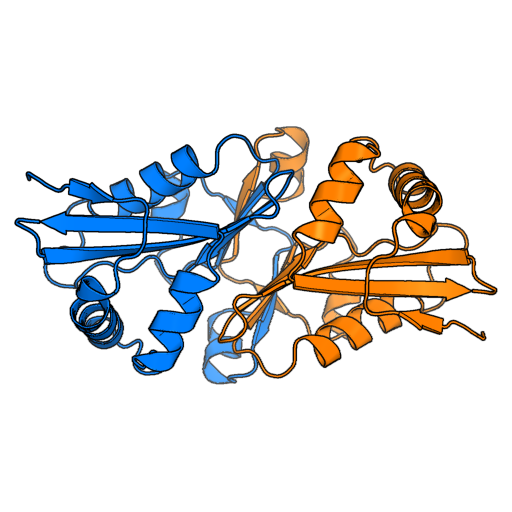906 2.354 1 96.38 96 GLY A C 1
ATOM 771 O O . GLY A 1 96 ? -13.5 -4.555 1.343 1 96.38 96 GLY A O 1
ATOM 772 N N . GLU A 1 97 ? -15 -4.137 2.984 1 94.31 97 GLU A N 1
ATOM 773 C CA . GLU A 1 97 ? -15.367 -2.828 2.457 1 94.31 97 GLU A CA 1
ATOM 774 C C . GLU A 1 97 ? -14.438 -1.74 2.982 1 94.31 97 GLU A C 1
ATOM 776 O O . GLU A 1 97 ? -14.789 -1.017 3.918 1 94.31 97 GLU A O 1
ATOM 781 N N . LEU A 1 98 ? -13.383 -1.646 2.4 1 97.5 98 LEU A N 1
ATOM 782 C CA . LEU A 1 98 ? -12.438 -0.577 2.682 1 97.5 98 LEU A CA 1
ATOM 783 C C . LEU A 1 98 ? -12.648 0.603 1.738 1 97.5 98 LEU A C 1
ATOM 785 O O . LEU A 1 98 ? -13.25 0.45 0.672 1 97.5 98 LEU A O 1
ATOM 789 N N . SER A 1 99 ? -12.227 1.749 2.18 1 97.75 99 SER A N 1
ATOM 790 C CA . SER A 1 99 ? -12.328 2.936 1.336 1 97.75 99 SER A CA 1
ATOM 791 C C . SER A 1 99 ? -11.555 2.75 0.031 1 97.75 99 SER A C 1
ATOM 793 O O . SER A 1 99 ? -12.055 3.104 -1.042 1 97.75 99 SER A O 1
ATOM 795 N N . CYS A 1 100 ? -10.359 2.152 0.135 1 98.62 100 CYS A N 1
ATOM 796 C CA . CYS A 1 100 ? -9.508 2.029 -1.046 1 98.62 100 CYS A CA 1
ATOM 797 C C . CYS A 1 100 ? -8.664 0.765 -0.981 1 98.62 100 CYS A C 1
ATOM 799 O O . CYS A 1 100 ? -7.973 0.527 0.009 1 98.62 100 CYS A O 1
ATOM 801 N N . ILE A 1 101 ? -8.75 -0.08 -1.949 1 98.88 101 ILE A N 1
ATOM 802 C CA . ILE A 1 101 ? -7.832 -1.188 -2.193 1 98.88 101 ILE A CA 1
ATOM 803 C C . ILE A 1 101 ? -7.02 -0.917 -3.457 1 98.88 101 ILE A C 1
ATOM 805 O O . ILE A 1 101 ? -7.586 -0.721 -4.535 1 98.88 101 ILE A O 1
ATOM 809 N N . HIS A 1 102 ? -5.656 -0.872 -3.33 1 98.94 102 HIS A N 1
ATOM 810 C CA . HIS A 1 102 ? -4.883 -0.484 -4.504 1 98.94 102 HIS A CA 1
ATOM 811 C C . HIS A 1 102 ? -3.711 -1.433 -4.73 1 98.94 102 HIS A C 1
ATOM 813 O O . HIS A 1 102 ? -3.383 -2.24 -3.857 1 98.94 102 HIS A O 1
ATOM 819 N N . LEU A 1 103 ? -3.17 -1.433 -5.938 1 98.94 103 LEU A N 1
ATOM 820 C CA . LEU A 1 103 ? -2.029 -2.244 -6.34 1 98.94 103 LEU A CA 1
ATOM 821 C C . LEU A 1 103 ? -1.326 -1.633 -7.547 1 98.94 103 LEU A C 1
ATOM 823 O O . LEU A 1 103 ? -1.802 -0.646 -8.109 1 98.94 103 LEU A O 1
ATOM 827 N N . ILE A 1 104 ? -0.149 -2.115 -7.867 1 98.81 104 ILE A N 1
ATOM 828 C CA . ILE A 1 104 ? 0.557 -1.826 -9.109 1 98.81 104 ILE A CA 1
ATOM 829 C C . ILE A 1 104 ? 0.588 -3.076 -9.992 1 98.81 104 ILE A C 1
ATOM 831 O O . ILE A 1 104 ? 1.248 -4.062 -9.656 1 98.81 104 ILE A O 1
ATOM 835 N N . ALA A 1 105 ? -0.1 -3.02 -11.094 1 98.62 105 ALA A N 1
ATOM 836 C CA . ALA A 1 105 ? -0.137 -4.16 -12.008 1 98.62 105 ALA A CA 1
ATOM 837 C C . ALA A 1 105 ? 1.193 -4.32 -12.734 1 98.62 105 ALA A C 1
ATOM 839 O O . ALA A 1 105 ? 1.807 -3.334 -13.148 1 98.62 105 ALA A O 1
ATOM 840 N N . THR A 1 106 ? 1.651 -5.562 -12.922 1 97 106 THR A N 1
ATOM 841 C CA . THR A 1 106 ? 2.746 -5.773 -13.859 1 97 106 THR A CA 1
ATOM 842 C C . THR A 1 106 ? 2.34 -5.348 -15.266 1 97 106 THR A C 1
ATOM 844 O O . THR A 1 106 ? 1.166 -5.426 -15.633 1 97 106 THR A O 1
ATOM 847 N N . THR A 1 107 ? 3.326 -4.848 -16.016 1 96.75 107 THR A N 1
ATOM 848 C CA . THR A 1 107 ? 3.068 -4.316 -17.344 1 96.75 107 THR A CA 1
ATOM 849 C C . THR A 1 107 ? 2.32 -5.336 -18.203 1 96.75 107 THR A C 1
ATOM 851 O O . THR A 1 107 ? 2.701 -6.508 -18.25 1 96.75 107 THR A O 1
ATOM 854 N N . GLY A 1 108 ? 1.205 -4.93 -18.797 1 96.25 108 GLY A N 1
ATOM 855 C CA . GLY A 1 108 ? 0.44 -5.797 -19.672 1 96.25 108 GLY A CA 1
ATOM 856 C C . GLY A 1 108 ? -0.709 -6.496 -18.969 1 96.25 108 GLY A C 1
ATOM 857 O O . GLY A 1 108 ? -1.535 -7.145 -19.625 1 96.25 108 GLY A O 1
ATOM 858 N N . ASN A 1 109 ? -0.809 -6.395 -17.641 1 97.06 109 ASN A N 1
ATOM 859 C CA . ASN A 1 109 ? -1.829 -7.113 -16.891 1 97.06 109 ASN A CA 1
ATOM 860 C C . ASN A 1 109 ? -2.926 -6.172 -16.391 1 97.06 109 ASN A C 1
ATOM 862 O O . ASN A 1 109 ? -3.746 -6.559 -15.562 1 97.06 109 ASN A O 1
ATOM 866 N N . GLU A 1 110 ? -2.953 -4.953 -16.859 1 98.19 110 GLU A N 1
ATOM 867 C CA . GLU A 1 110 ? -3.934 -3.969 -16.406 1 98.19 110 GLU A CA 1
ATOM 868 C C . GLU A 1 110 ? -5.359 -4.434 -16.703 1 98.19 110 GLU A C 1
ATOM 870 O O . GLU A 1 110 ? -6.246 -4.305 -15.859 1 98.19 110 GLU A O 1
ATOM 875 N N . SER A 1 111 ? -5.59 -4.996 -17.891 1 98 111 SER A N 1
ATOM 876 C CA . SER A 1 111 ? -6.922 -5.449 -18.281 1 98 111 SER A CA 1
ATOM 877 C C . SER A 1 111 ? -7.418 -6.559 -17.359 1 98 111 SER A C 1
ATOM 879 O O . SER A 1 111 ? -8.617 -6.664 -17.094 1 98 111 SER A O 1
ATOM 881 N N . PHE A 1 112 ? -6.48 -7.363 -16.953 1 98.06 112 PHE A N 1
ATOM 882 C CA . PHE A 1 112 ? -6.805 -8.414 -15.992 1 98.06 112 PHE A CA 1
ATOM 883 C C . PHE A 1 112 ? -7.453 -7.828 -14.742 1 98.06 112 PHE A C 1
ATOM 885 O O . PHE A 1 112 ? -8.516 -8.273 -14.32 1 98.06 112 PHE A O 1
ATOM 892 N N . TYR A 1 113 ? -6.91 -6.816 -14.164 1 98.69 113 TYR A N 1
ATOM 893 C CA . TYR A 1 113 ? -7.406 -6.215 -12.93 1 98.69 113 TYR A CA 1
ATOM 894 C C . TYR A 1 113 ? -8.633 -5.355 -13.195 1 98.69 113 TYR A C 1
ATOM 896 O O . TYR A 1 113 ? -9.523 -5.25 -12.344 1 98.69 113 TYR A O 1
ATOM 904 N N . GLU A 1 114 ? -8.688 -4.723 -14.383 1 98.5 114 GLU A N 1
ATOM 905 C CA . GLU A 1 114 ? -9.891 -3.979 -14.758 1 98.5 114 GLU A CA 1
ATOM 906 C C . GLU A 1 114 ? -11.125 -4.875 -14.727 1 98.5 114 GLU A C 1
ATOM 908 O O . GLU A 1 114 ? -12.188 -4.457 -14.258 1 98.5 114 GLU A O 1
ATOM 913 N N . ALA A 1 115 ? -10.977 -6.078 -15.188 1 98 115 ALA A N 1
ATOM 914 C CA . ALA A 1 115 ? -12.078 -7.035 -15.219 1 98 115 ALA A CA 1
ATOM 915 C C . ALA A 1 115 ? -12.523 -7.402 -13.805 1 98 115 ALA A C 1
ATOM 917 O O . ALA A 1 115 ? -13.617 -7.926 -13.609 1 98 115 ALA A O 1
ATOM 918 N N . LEU A 1 116 ? -11.711 -7.172 -12.844 1 98.06 116 LEU A N 1
ATOM 919 C CA . LEU A 1 116 ? -11.992 -7.523 -11.453 1 98.06 116 LEU A CA 1
ATOM 920 C C . LEU A 1 116 ? -12.445 -6.297 -10.672 1 98.06 116 LEU A C 1
ATOM 922 O O . LEU A 1 116 ? -12.586 -6.355 -9.445 1 98.06 116 LEU A O 1
ATOM 926 N N . GLY A 1 117 ? -12.578 -5.152 -11.32 1 97.88 117 GLY A N 1
ATOM 927 C CA . GLY A 1 117 ? -13.18 -3.982 -10.703 1 97.88 117 GLY A CA 1
ATOM 928 C C . GLY A 1 117 ? -12.172 -2.889 -10.391 1 97.88 117 GLY A C 1
ATOM 929 O O . GLY A 1 117 ? -12.547 -1.802 -9.945 1 97.88 117 GLY A O 1
ATOM 930 N N . PHE A 1 118 ? -10.922 -3.162 -10.648 1 98.81 118 PHE A N 1
ATOM 931 C CA . PHE A 1 118 ? -9.914 -2.121 -10.453 1 98.81 118 PHE A CA 1
ATOM 932 C C . PHE A 1 118 ? -9.945 -1.12 -11.602 1 98.81 118 PHE A C 1
ATOM 934 O O . PHE A 1 118 ? -10.32 -1.466 -12.727 1 98.81 118 PHE A O 1
ATOM 941 N N . ARG A 1 119 ? -9.531 0.073 -11.266 1 98.81 119 ARG A N 1
ATOM 942 C CA . ARG A 1 119 ? -9.414 1.141 -12.258 1 98.81 119 ARG A CA 1
ATOM 943 C C . ARG A 1 119 ? -8.055 1.831 -12.148 1 98.81 119 ARG A C 1
ATOM 945 O O . ARG A 1 119 ? -7.461 1.887 -11.07 1 98.81 119 ARG A O 1
ATOM 952 N N . LYS A 1 120 ? -7.641 2.367 -13.281 1 98.56 120 LYS A N 1
ATOM 953 C CA . LYS A 1 120 ? -6.348 3.045 -13.297 1 98.56 120 LYS A CA 1
ATOM 954 C C . LYS A 1 120 ? -6.367 4.293 -12.422 1 98.56 120 LYS A C 1
ATOM 956 O O . LYS A 1 120 ? -7.324 5.066 -12.453 1 98.56 120 LYS A O 1
ATOM 961 N N . LEU A 1 121 ? -5.348 4.469 -11.664 1 98.81 121 LEU A N 1
ATOM 962 C CA . LEU A 1 121 ? -5.199 5.629 -10.789 1 98.81 121 LEU A CA 1
ATOM 963 C C . LEU A 1 121 ? -4.758 6.855 -11.586 1 98.81 121 LEU A C 1
ATOM 965 O O . LEU A 1 121 ? -3.883 6.758 -12.445 1 98.81 121 LEU A O 1
ATOM 969 N N . LYS A 1 122 ? -5.305 8.023 -11.227 1 98.5 122 LYS A N 1
ATOM 970 C CA . LYS A 1 122 ? -4.895 9.289 -11.836 1 98.5 122 LYS A CA 1
ATOM 971 C C . LYS A 1 122 ? -3.596 9.797 -11.219 1 98.5 122 LYS A C 1
ATOM 973 O O . LYS A 1 122 ? -2.77 10.398 -11.906 1 98.5 122 LYS A O 1
ATOM 978 N N . THR A 1 123 ? -3.438 9.508 -9.922 1 98.75 123 THR A N 1
ATOM 979 C CA . THR A 1 123 ? -2.377 10.211 -9.203 1 98.75 123 THR A CA 1
ATOM 980 C C . THR A 1 123 ? -1.507 9.227 -8.43 1 98.75 123 THR A C 1
ATOM 982 O O . THR A 1 123 ? -0.913 9.578 -7.406 1 98.75 123 THR A O 1
ATOM 985 N N . GLY A 1 124 ? -1.498 7.918 -8.773 1 98.88 124 GLY A N 1
ATOM 986 C CA . GLY A 1 124 ? -0.576 6.965 -8.172 1 98.88 124 GLY A CA 1
ATOM 987 C C . GLY A 1 124 ? 0.879 7.273 -8.477 1 98.88 124 GLY A C 1
ATOM 988 O O . GLY A 1 124 ? 1.223 7.617 -9.609 1 98.88 124 GLY A O 1
ATOM 989 N N . MET A 1 125 ? 1.717 7.191 -7.48 1 98.94 125 MET A N 1
ATOM 990 C CA . MET A 1 125 ? 3.131 7.523 -7.633 1 98.94 125 MET A CA 1
ATOM 991 C C . MET A 1 125 ? 4.008 6.539 -6.867 1 98.94 125 MET A C 1
ATOM 993 O O . MET A 1 125 ? 3.531 5.852 -5.961 1 98.94 125 MET A O 1
ATOM 997 N N . ALA A 1 126 ? 5.309 6.523 -7.27 1 98.88 126 ALA A N 1
ATOM 998 C CA . ALA A 1 126 ? 6.203 5.594 -6.582 1 98.88 126 ALA A CA 1
ATOM 999 C C . ALA A 1 126 ? 7.66 6.023 -6.73 1 98.88 126 ALA A C 1
ATOM 1001 O O . ALA A 1 126 ? 8 6.773 -7.648 1 98.88 126 ALA A O 1
ATOM 1002 N N . ILE A 1 127 ? 8.453 5.613 -5.828 1 98.69 127 ILE A N 1
ATOM 1003 C CA . ILE A 1 127 ? 9.906 5.551 -5.93 1 98.69 127 ILE A CA 1
ATOM 1004 C C . ILE A 1 127 ? 10.352 4.105 -6.121 1 98.69 127 ILE A C 1
ATOM 1006 O O . ILE A 1 127 ? 10.008 3.232 -5.32 1 98.69 127 ILE A O 1
ATOM 1010 N N . TYR A 1 128 ? 11.07 3.818 -7.145 1 98.19 128 TYR A N 1
ATOM 1011 C CA . TYR A 1 128 ? 11.75 2.547 -7.363 1 98.19 128 TYR A CA 1
ATOM 1012 C C . TYR A 1 128 ? 13.258 2.707 -7.242 1 98.19 128 TYR A C 1
ATOM 1014 O O . TYR A 1 128 ? 13.852 3.578 -7.887 1 98.19 128 TYR A O 1
ATOM 1022 N N . ASN A 1 129 ? 13.828 1.851 -6.52 1 95.19 129 ASN A N 1
ATOM 1023 C CA . ASN A 1 129 ? 15.273 1.965 -6.328 1 95.19 129 ASN A CA 1
ATOM 1024 C C .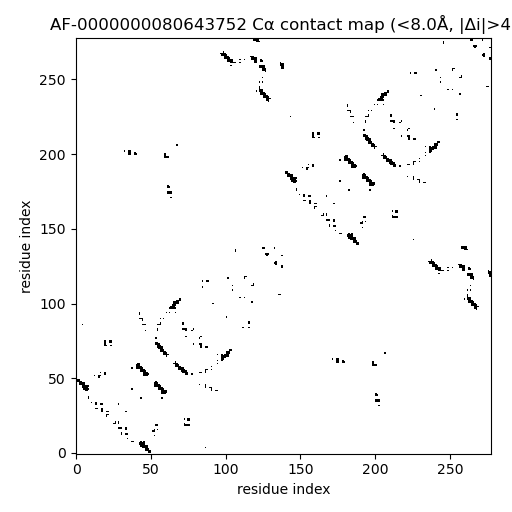 ASN A 1 129 ? 16.047 1.296 -7.465 1 95.19 129 ASN A C 1
ATOM 1026 O O . ASN A 1 129 ? 17.203 1.617 -7.707 1 95.19 129 ASN A O 1
ATOM 1030 N N . ASN A 1 130 ? 15.438 0.32 -8.055 1 95.19 130 ASN A N 1
ATOM 1031 C CA . ASN A 1 130 ? 16 -0.329 -9.234 1 95.19 130 ASN A CA 1
ATOM 1032 C C . ASN A 1 130 ? 15.68 0.45 -10.508 1 95.19 130 ASN A C 1
ATOM 1034 O O . ASN A 1 130 ? 14.516 0.711 -10.805 1 95.19 130 ASN A O 1
ATOM 1038 N N . ALA A 1 131 ? 16.703 0.786 -11.281 1 95.38 131 ALA A N 1
ATOM 1039 C CA . ALA A 1 131 ? 16.547 1.644 -12.453 1 95.38 131 ALA A CA 1
ATOM 1040 C C . ALA A 1 131 ? 15.656 0.987 -13.5 1 95.38 131 ALA A C 1
ATOM 1042 O O . ALA A 1 131 ? 14.859 1.662 -14.156 1 95.38 131 ALA A O 1
ATOM 1043 N N . LYS A 1 132 ? 15.859 -0.269 -13.695 1 95.75 132 LYS A N 1
ATOM 1044 C CA . LYS A 1 132 ? 15.055 -0.988 -14.68 1 95.75 132 LYS A CA 1
ATOM 1045 C C . LYS A 1 132 ? 13.57 -0.952 -14.312 1 95.75 132 LYS A C 1
ATOM 1047 O O . LYS A 1 132 ? 12.719 -0.71 -15.164 1 95.75 132 LYS A O 1
ATOM 1052 N N . LEU A 1 133 ? 13.266 -1.235 -13.078 1 96.12 133 LEU A N 1
ATOM 1053 C CA . LEU A 1 133 ? 11.883 -1.192 -12.609 1 96.12 133 LEU A CA 1
ATOM 1054 C C . LEU A 1 133 ? 11.328 0.227 -12.68 1 96.12 133 LEU A C 1
ATOM 1056 O O . LEU A 1 133 ? 10.172 0.429 -13.047 1 96.12 133 LEU A O 1
ATOM 1060 N N . LYS A 1 134 ? 12.156 1.183 -12.266 1 96.75 134 LYS A N 1
ATOM 1061 C CA . LYS A 1 134 ? 11.758 2.584 -12.367 1 96.75 134 LYS A CA 1
ATOM 1062 C C . LYS A 1 134 ? 11.312 2.926 -13.789 1 96.75 134 LYS A C 1
ATOM 1064 O O . LYS A 1 134 ? 10.242 3.508 -13.984 1 96.75 134 LYS A O 1
ATOM 1069 N N . ASP A 1 135 ? 12.078 2.59 -14.766 1 96.75 135 ASP A N 1
ATOM 1070 C CA . ASP A 1 135 ? 11.773 2.869 -16.172 1 96.75 135 ASP A CA 1
ATOM 1071 C C . ASP A 1 135 ? 10.516 2.129 -16.625 1 96.75 135 ASP A C 1
ATOM 1073 O O . ASP A 1 135 ? 9.719 2.664 -17.391 1 96.75 135 ASP A O 1
ATOM 1077 N N . GLU A 1 136 ? 10.352 0.983 -16.125 1 97 136 GLU A N 1
ATOM 1078 C CA . GLU A 1 136 ? 9.25 0.13 -16.547 1 97 136 GLU A CA 1
ATOM 1079 C C . GLU A 1 136 ? 7.922 0.613 -15.977 1 97 136 GLU A C 1
ATOM 1081 O O . GLU A 1 136 ? 6.902 0.615 -16.672 1 97 136 GLU A O 1
ATOM 1086 N N . TYR A 1 137 ? 7.945 1.083 -14.75 1 98 137 TYR A N 1
ATOM 1087 C CA . TYR A 1 137 ? 6.664 1.208 -14.062 1 98 137 TYR A CA 1
ATOM 1088 C C . TYR A 1 137 ? 6.32 2.672 -13.812 1 98 137 TYR A C 1
ATOM 1090 O O . TYR A 1 137 ? 5.219 2.986 -13.352 1 98 137 TYR A O 1
ATOM 1098 N N . THR A 1 138 ? 7.277 3.543 -14.086 1 98.25 138 THR A N 1
ATOM 1099 C CA . THR A 1 138 ? 6.973 4.945 -13.82 1 98.25 138 THR A CA 1
ATOM 1100 C C . THR A 1 138 ? 7.25 5.801 -15.055 1 98.25 138 THR A C 1
ATOM 1102 O O . THR A 1 138 ? 7.906 5.352 -15.992 1 98.25 138 THR A O 1
ATOM 1105 N N . VAL A 1 139 ? 6.68 7.051 -15.07 1 95.69 139 VAL A N 1
ATOM 1106 C CA . VAL A 1 139 ? 6.949 8.055 -16.094 1 95.69 139 VAL A CA 1
ATOM 1107 C C . VAL A 1 139 ? 7.559 9.297 -15.461 1 95.69 139 VAL A C 1
ATOM 1109 O O . VAL A 1 139 ? 7.273 9.609 -14.297 1 95.69 139 VAL A O 1
ATOM 1112 N N . MET B 1 1 ? 12.469 26.969 11.758 1 74.38 1 MET B N 1
ATOM 1113 C CA . MET B 1 1 ? 11.492 26.625 12.789 1 74.38 1 MET B CA 1
ATOM 1114 C C . MET B 1 1 ? 11.906 25.359 13.539 1 74.38 1 MET B C 1
ATOM 1116 O O . MET B 1 1 ? 12.492 24.453 12.953 1 74.38 1 MET B O 1
ATOM 1120 N N . ASP B 1 2 ? 11.742 25.422 14.906 1 91.06 2 ASP B N 1
ATOM 1121 C CA . ASP B 1 2 ? 12.211 24.297 15.711 1 91.06 2 ASP B CA 1
ATOM 1122 C C . ASP B 1 2 ? 11.172 23.188 15.734 1 91.06 2 ASP B C 1
ATOM 1124 O O . ASP B 1 2 ? 10.312 23.141 16.625 1 91.06 2 ASP B O 1
ATOM 1128 N N . ILE B 1 3 ? 11.078 22.359 14.805 1 97.19 3 ILE B N 1
ATOM 1129 C CA . ILE B 1 3 ? 10.148 21.234 14.703 1 97.19 3 ILE B CA 1
ATOM 1130 C C . ILE B 1 3 ? 10.867 19.938 15.062 1 97.19 3 ILE B C 1
ATOM 1132 O O . ILE B 1 3 ? 12 19.703 14.625 1 97.19 3 ILE B O 1
ATOM 1136 N N . LYS B 1 4 ? 10.211 19.25 15.961 1 97.81 4 LYS B N 1
ATOM 1137 C CA . LYS B 1 4 ? 10.711 17.922 16.312 1 97.81 4 LYS B CA 1
ATOM 1138 C C . LYS B 1 4 ? 9.93 16.828 15.602 1 97.81 4 LYS B C 1
ATOM 1140 O O . LYS B 1 4 ? 8.711 16.922 15.469 1 97.81 4 LYS B O 1
ATOM 1145 N N . TYR B 1 5 ? 10.672 15.781 15.18 1 98.44 5 TYR B N 1
ATOM 1146 C CA . TYR B 1 5 ? 10.031 14.648 14.523 1 98.44 5 TYR B CA 1
ATOM 1147 C C . TYR B 1 5 ? 10.141 13.391 15.367 1 98.44 5 TYR B C 1
ATOM 1149 O O . TYR B 1 5 ? 11.234 13.016 15.797 1 98.44 5 TYR B O 1
ATOM 1157 N N . GLU B 1 6 ? 9.047 12.82 15.586 1 98.56 6 GLU B N 1
ATOM 1158 C CA . GLU B 1 6 ? 8.961 11.586 16.359 1 98.56 6 GLU B CA 1
ATOM 1159 C C . GLU B 1 6 ? 8.531 10.414 15.469 1 98.56 6 GLU B C 1
ATOM 1161 O O . GLU B 1 6 ? 7.805 10.602 14.492 1 98.56 6 GLU B O 1
ATOM 1166 N N . TYR B 1 7 ? 8.852 9.141 15.906 1 98.62 7 TYR B N 1
ATOM 1167 C CA . TYR B 1 7 ? 8.68 7.98 15.031 1 98.62 7 TYR B CA 1
ATOM 1168 C C . TYR B 1 7 ? 7.852 6.902 15.719 1 98.62 7 TYR B C 1
ATOM 1170 O O . TYR B 1 7 ? 7.883 5.734 15.312 1 98.62 7 TYR B O 1
ATOM 1178 N N . GLN B 1 8 ? 7.25 7.352 16.797 1 97.25 8 GLN B N 1
ATOM 1179 C CA . GLN B 1 8 ? 6.328 6.484 17.516 1 97.25 8 GLN B CA 1
ATOM 1180 C C . GLN B 1 8 ? 5.047 7.227 17.891 1 97.25 8 GLN B C 1
ATOM 1182 O O . GLN B 1 8 ? 5.086 8.406 18.234 1 97.25 8 GLN B O 1
ATOM 1187 N N . PHE B 1 9 ? 3.988 6.484 17.797 1 97.75 9 PHE B N 1
ATOM 1188 C CA . PHE B 1 9 ? 2.686 7.035 18.156 1 97.75 9 PHE B CA 1
ATOM 1189 C C . PHE B 1 9 ? 2.49 7.035 19.672 1 97.75 9 PHE B C 1
ATOM 1191 O O . PHE B 1 9 ? 2.797 6.047 20.344 1 97.75 9 PHE B O 1
ATOM 1198 N N . ASP B 1 10 ? 2.07 8.148 20.203 1 96.94 10 ASP B N 1
ATOM 1199 C CA . ASP B 1 10 ? 1.706 8.344 21.594 1 96.94 10 ASP B CA 1
ATOM 1200 C C . ASP B 1 10 ? 0.219 8.656 21.734 1 96.94 10 ASP B C 1
ATOM 1202 O O . ASP B 1 10 ? -0.283 9.594 21.109 1 96.94 10 ASP B O 1
ATOM 1206 N N . MET B 1 11 ? -0.434 7.938 22.641 1 97.25 11 MET B N 1
ATOM 1207 C CA . MET B 1 11 ? -1.873 8.094 22.828 1 97.25 11 MET B CA 1
ATOM 1208 C C . MET B 1 11 ? -2.215 9.523 23.234 1 97.25 11 MET B C 1
ATOM 1210 O O . MET B 1 11 ? -3.32 10 22.984 1 97.25 11 MET B O 1
ATOM 1214 N N . ASN B 1 12 ? -1.311 10.203 23.781 1 97.44 12 ASN B N 1
ATOM 1215 C CA . ASN B 1 12 ? -1.541 11.578 24.219 1 97.44 12 ASN B CA 1
ATOM 1216 C C . ASN B 1 12 ? -1.718 12.523 23.031 1 97.44 12 ASN B C 1
ATOM 1218 O O . ASN B 1 12 ? -2.191 13.648 23.188 1 97.44 12 ASN B O 1
ATOM 1222 N N . ASP B 1 13 ? -1.313 12.102 21.828 1 98.19 13 ASP B N 1
ATOM 1223 C CA . ASP B 1 13 ? -1.353 12.945 20.625 1 98.19 13 ASP B CA 1
ATOM 1224 C C . ASP B 1 13 ? -2.693 12.82 19.906 1 98.19 13 ASP B C 1
ATOM 1226 O O . ASP B 1 13 ? -2.971 13.562 18.969 1 98.19 13 ASP B O 1
ATOM 1230 N N . ILE B 1 14 ? -3.572 11.906 20.375 1 98.44 14 ILE B N 1
ATOM 1231 C CA . ILE B 1 14 ? -4.719 11.453 19.594 1 98.44 14 ILE B CA 1
ATOM 1232 C C . ILE B 1 14 ? -5.648 12.633 19.312 1 98.44 14 ILE B C 1
ATOM 1234 O O . ILE B 1 14 ? -6.121 12.797 18.188 1 98.44 14 ILE B O 1
ATOM 1238 N N . ASP B 1 15 ? -5.922 13.469 20.266 1 98.44 15 ASP B N 1
ATOM 1239 C CA . ASP B 1 15 ? -6.859 14.57 20.094 1 98.44 15 ASP B CA 1
ATOM 1240 C C . ASP B 1 15 ? -6.352 15.555 19.031 1 98.44 15 ASP B C 1
ATOM 1242 O O . ASP B 1 15 ? -7.121 16.031 18.188 1 98.44 15 ASP B O 1
ATOM 1246 N N . GLU B 1 16 ? -5.082 15.859 19.109 1 98.69 16 GLU B N 1
ATOM 1247 C CA . GLU B 1 16 ? -4.488 16.781 18.156 1 98.69 16 GLU B CA 1
ATOM 1248 C C . GLU B 1 16 ? -4.488 16.188 16.75 1 98.69 16 GLU B C 1
ATOM 1250 O O . GLU B 1 16 ? -4.742 16.906 15.773 1 98.69 16 GLU B O 1
ATOM 1255 N N . ILE B 1 17 ? -4.207 14.93 16.625 1 98.81 17 ILE B N 1
ATOM 1256 C CA . ILE B 1 17 ? -4.176 14.266 15.328 1 98.81 17 ILE B CA 1
ATOM 1257 C C . ILE B 1 17 ? -5.57 14.273 14.711 1 98.81 17 ILE B C 1
ATOM 1259 O O . ILE B 1 17 ? -5.734 14.625 13.539 1 98.81 17 ILE B O 1
ATOM 1263 N N . VAL B 1 18 ? -6.582 13.945 15.508 1 98.81 18 VAL B N 1
ATOM 1264 C CA . VAL B 1 18 ? -7.957 13.961 15.023 1 98.81 18 VAL B CA 1
ATOM 1265 C C . VAL B 1 18 ? -8.336 15.367 14.578 1 98.81 18 VAL B C 1
ATOM 1267 O O . VAL B 1 18 ? -8.945 15.555 13.523 1 98.81 18 VAL B O 1
ATOM 1270 N N . ARG B 1 19 ? -7.961 16.312 15.352 1 98.69 19 ARG B N 1
ATOM 1271 C CA . ARG B 1 19 ? -8.25 17.719 15.023 1 98.69 19 ARG B CA 1
ATOM 1272 C C . ARG B 1 19 ? -7.621 18.094 13.688 1 98.69 19 ARG B C 1
ATOM 1274 O O . ARG B 1 19 ? -8.258 18.766 12.875 1 98.69 19 ARG B O 1
ATOM 1281 N N . ILE B 1 20 ? -6.43 17.703 13.477 1 98.81 20 ILE B N 1
ATOM 1282 C CA . ILE B 1 20 ? -5.715 18.047 12.25 1 98.81 20 ILE B CA 1
ATOM 1283 C C . ILE B 1 20 ? -6.375 17.375 11.055 1 98.81 20 ILE B C 1
ATOM 1285 O O . ILE B 1 20 ? -6.555 17.984 10 1 98.81 20 ILE B O 1
ATOM 1289 N N . TYR B 1 21 ? -6.77 16.062 11.172 1 98.69 21 TYR B N 1
ATOM 1290 C CA . TYR B 1 21 ? -7.531 15.414 10.109 1 98.69 21 TYR B CA 1
ATOM 1291 C C . TYR B 1 21 ? -8.758 16.234 9.734 1 98.69 21 TYR B C 1
ATOM 1293 O O . TYR B 1 21 ? -8.961 16.562 8.562 1 98.69 21 TYR B O 1
ATOM 1301 N N . HIS B 1 22 ? -9.508 16.594 10.727 1 98.56 22 HIS B N 1
ATOM 1302 C CA . HIS B 1 22 ? -10.766 17.281 10.492 1 98.56 22 HIS B CA 1
ATOM 1303 C C . HIS B 1 22 ? -10.531 18.672 9.922 1 98.56 22 HIS B C 1
ATOM 1305 O O . HIS B 1 22 ? -11.305 19.156 9.094 1 98.56 22 HIS B O 1
ATOM 1311 N N . GLY B 1 23 ? -9.461 19.266 10.398 1 98.19 23 GLY B N 1
ATOM 1312 C CA . GLY B 1 23 ? -9.094 20.562 9.859 1 98.19 23 GLY B CA 1
ATOM 1313 C C . GLY B 1 23 ? -8.789 20.531 8.375 1 98.19 23 GLY B C 1
ATOM 1314 O O . GLY B 1 23 ? -8.922 21.547 7.68 1 98.19 23 GLY B O 1
ATOM 1315 N N . ASN B 1 24 ? -8.344 19.422 7.863 1 97.81 24 ASN B N 1
ATOM 1316 C CA . ASN B 1 24 ? -8.062 19.219 6.445 1 97.81 24 ASN B CA 1
ATOM 1317 C C . ASN B 1 24 ? -9.258 18.625 5.715 1 97.81 24 ASN B C 1
ATOM 1319 O O . ASN B 1 24 ? -9.117 18.109 4.602 1 97.81 24 ASN B O 1
ATOM 1323 N N . HIS B 1 25 ? -10.398 18.516 6.348 1 96.44 25 HIS B N 1
ATOM 1324 C CA . HIS B 1 25 ? -11.68 18.094 5.812 1 96.44 25 HIS B CA 1
ATOM 1325 C C . HIS B 1 25 ? -11.727 16.578 5.637 1 96.4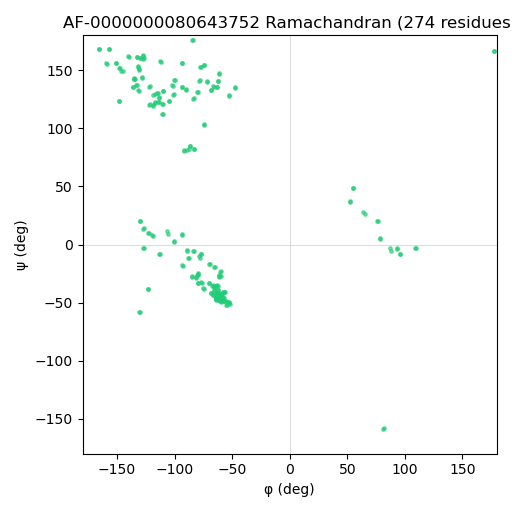4 25 HIS B C 1
ATOM 1327 O O . HIS B 1 25 ? -12.43 16.062 4.762 1 96.44 25 HIS B O 1
ATOM 1333 N N . TRP B 1 26 ? -10.898 15.883 6.309 1 95.94 26 TRP B N 1
ATOM 1334 C CA . TRP B 1 26 ? -11.008 14.438 6.414 1 95.94 26 TRP B CA 1
ATOM 1335 C C . TRP B 1 26 ? -11.82 14.039 7.641 1 95.94 26 TRP B C 1
ATOM 1337 O O . TRP B 1 26 ? -11.273 13.516 8.617 1 95.94 26 TRP B O 1
ATOM 1347 N N . ASN B 1 27 ? -13.047 14.078 7.512 1 94.56 27 ASN B N 1
ATOM 1348 C CA . ASN B 1 27 ? -13.945 14.07 8.664 1 94.56 27 ASN B CA 1
ATOM 1349 C C . ASN B 1 27 ? -14.305 12.648 9.086 1 94.56 27 ASN B C 1
ATOM 1351 O O . ASN B 1 27 ? -14.836 12.438 10.18 1 94.56 27 ASN B O 1
ATOM 1355 N N . GLY B 1 28 ? -14.008 11.664 8.297 1 93.56 28 GLY B N 1
ATOM 1356 C CA . GLY B 1 28 ? -14.328 10.281 8.633 1 93.56 28 GLY B CA 1
ATOM 1357 C C . GLY B 1 28 ? -13.375 9.68 9.648 1 93.56 28 GLY B C 1
ATOM 1358 O O . GLY B 1 28 ? -13.625 8.594 10.172 1 93.56 28 GLY B O 1
ATOM 1359 N N . HIS B 1 29 ? -12.32 10.414 9.953 1 97.69 29 HIS B N 1
ATOM 1360 C CA . HIS B 1 29 ? -11.297 9.938 10.875 1 97.69 29 HIS B CA 1
ATOM 1361 C C . HIS B 1 29 ? -11.664 10.266 12.32 1 97.69 29 HIS B C 1
ATOM 1363 O O . HIS B 1 29 ? -11.164 11.234 12.891 1 97.69 29 HIS B O 1
ATOM 1369 N N . ASN B 1 30 ? -12.461 9.398 12.945 1 97.81 30 ASN B N 1
ATOM 1370 C CA . ASN B 1 30 ? -12.781 9.586 14.359 1 97.81 30 ASN B CA 1
ATOM 1371 C C . ASN B 1 30 ? -11.711 8.992 15.258 1 97.81 30 ASN B C 1
ATOM 1373 O O . ASN B 1 30 ? -10.75 8.383 14.781 1 97.81 30 ASN B O 1
ATOM 1377 N N . GLN B 1 31 ? -11.859 9.172 16.562 1 98.06 31 GLN B N 1
ATOM 1378 C CA . GLN B 1 31 ? -10.805 8.82 17.5 1 98.06 31 GLN B CA 1
ATOM 1379 C C . GLN B 1 31 ? -10.461 7.336 17.438 1 98.06 31 GLN B C 1
ATOM 1381 O O . GLN B 1 31 ? -9.289 6.965 17.359 1 98.06 31 GLN B O 1
ATOM 1386 N N . GLU B 1 32 ? -11.445 6.457 17.469 1 98.06 32 GLU B N 1
ATOM 1387 C CA . GLU B 1 32 ? -11.234 5.016 17.422 1 98.06 32 GLU B CA 1
ATOM 1388 C C . GLU B 1 32 ? -10.508 4.602 16.141 1 98.06 32 GLU B C 1
ATOM 1390 O O . GLU B 1 32 ? -9.578 3.795 16.188 1 98.06 32 GLU B O 1
ATOM 1395 N N . GLU B 1 33 ? -10.898 5.117 15.039 1 98.12 33 GLU B N 1
ATOM 1396 C CA . GLU B 1 33 ? -10.266 4.836 13.758 1 98.12 33 GLU B CA 1
ATOM 1397 C C . GLU B 1 33 ? -8.812 5.297 13.75 1 98.12 33 GLU B C 1
ATOM 1399 O O . GLU B 1 33 ? -7.926 4.559 13.305 1 98.12 33 GLU B O 1
ATOM 1404 N N . VAL B 1 34 ? -8.617 6.48 14.227 1 98.56 34 VAL B N 1
ATOM 1405 C CA . VAL B 1 34 ? -7.273 7.043 14.234 1 98.56 34 VAL B CA 1
ATOM 1406 C C . VAL B 1 34 ? -6.359 6.191 15.117 1 98.56 34 VAL B C 1
ATOM 1408 O O . VAL B 1 34 ? -5.223 5.895 14.734 1 98.56 34 VAL B O 1
ATOM 1411 N N . ILE B 1 35 ? -6.84 5.801 16.266 1 98.44 35 ILE B N 1
ATOM 1412 C CA . ILE B 1 35 ? -6.07 4.934 17.156 1 98.44 35 ILE B CA 1
ATOM 1413 C C . ILE B 1 35 ? -5.699 3.645 16.422 1 98.44 35 ILE B C 1
ATOM 1415 O O . ILE B 1 35 ? -4.543 3.221 16.438 1 98.44 35 ILE B O 1
ATOM 1419 N N . THR B 1 36 ? -6.656 3.035 15.719 1 98.31 36 THR B N 1
ATOM 1420 C CA . THR B 1 36 ? -6.41 1.799 14.984 1 98.31 36 THR B CA 1
ATOM 1421 C C . THR B 1 36 ? -5.398 2.025 13.867 1 98.31 36 THR B C 1
ATOM 1423 O O . THR B 1 36 ? -4.469 1.237 13.695 1 98.31 36 THR B O 1
ATOM 1426 N N . LEU B 1 37 ? -5.582 3.107 13.133 1 98.5 37 LEU B N 1
ATOM 1427 C CA . LEU B 1 37 ? -4.711 3.424 12.008 1 98.5 37 LEU B CA 1
ATOM 1428 C C . LEU B 1 37 ? -3.26 3.551 12.469 1 98.5 37 LEU B C 1
ATOM 1430 O O . LEU B 1 37 ? -2.359 2.969 11.852 1 98.5 37 LEU B O 1
ATOM 1434 N N . PHE B 1 38 ? -2.992 4.238 13.523 1 98.56 38 PHE B N 1
ATOM 1435 C CA . PHE B 1 38 ? -1.631 4.523 13.961 1 98.56 38 PHE B CA 1
ATOM 1436 C C . PHE B 1 38 ? -1.03 3.324 14.688 1 98.56 38 PHE B C 1
ATOM 1438 O O . PHE B 1 38 ? 0.183 3.109 14.641 1 98.56 38 PHE B O 1
ATOM 1445 N N . ASN B 1 39 ? -1.884 2.504 15.273 1 97.62 39 ASN B N 1
ATOM 1446 C CA . ASN B 1 39 ? -1.381 1.308 15.945 1 97.62 39 ASN B CA 1
ATOM 1447 C C . ASN B 1 39 ? -1.073 0.196 14.945 1 97.62 39 ASN B C 1
ATOM 1449 O O . ASN B 1 39 ? -0.242 -0.673 15.211 1 97.62 39 ASN B O 1
ATOM 1453 N N . THR B 1 40 ? -1.703 0.217 13.828 1 97.44 40 THR B N 1
ATOM 1454 C CA . THR B 1 40 ? -1.493 -0.839 12.844 1 97.44 40 THR B CA 1
ATOM 1455 C C . THR B 1 40 ? -0.412 -0.439 11.844 1 97.44 40 THR B C 1
ATOM 1457 O O . THR B 1 40 ? 0.143 -1.292 11.148 1 97.44 40 THR B O 1
ATOM 1460 N N . ALA B 1 41 ? -0.122 0.872 11.789 1 98.44 41 ALA B N 1
ATOM 1461 C CA . ALA B 1 41 ? 0.941 1.33 10.906 1 98.44 41 ALA B CA 1
ATOM 1462 C C . ALA B 1 41 ? 2.289 0.744 11.312 1 98.44 41 ALA B C 1
ATOM 1464 O O . ALA B 1 41 ? 2.588 0.629 12.5 1 98.44 41 ALA B O 1
ATOM 1465 N N . THR B 1 42 ? 3.09 0.377 10.305 1 98.44 42 THR B N 1
ATOM 1466 C CA . THR B 1 42 ? 4.43 -0.112 10.609 1 98.44 42 THR B CA 1
ATOM 1467 C C . THR B 1 42 ? 5.391 1.051 10.852 1 98.44 42 THR B C 1
ATOM 1469 O O . THR B 1 42 ? 6.398 0.896 11.539 1 98.44 42 THR B O 1
ATOM 1472 N N . HIS B 1 43 ? 5.133 2.182 10.258 1 98.81 43 HIS B N 1
ATOM 1473 C CA . HIS B 1 43 ? 5.926 3.396 10.391 1 98.81 43 HIS B CA 1
ATOM 1474 C C . HIS B 1 43 ? 5.035 4.621 10.562 1 98.81 43 HIS B C 1
ATOM 1476 O O . HIS B 1 43 ? 4.008 4.742 9.891 1 98.81 43 HIS B O 1
ATOM 1482 N N . VAL B 1 44 ? 5.441 5.438 11.492 1 98.88 44 VAL B N 1
ATOM 1483 C CA . VAL B 1 44 ? 4.781 6.73 11.641 1 98.88 44 VAL B CA 1
ATOM 1484 C C . VAL B 1 44 ? 5.828 7.828 11.812 1 98.88 44 VAL B C 1
ATOM 1486 O O . VAL B 1 44 ? 6.891 7.594 12.391 1 98.88 44 VAL B O 1
ATOM 1489 N N . VAL B 1 45 ? 5.582 8.945 11.242 1 98.88 45 VAL B N 1
ATOM 1490 C CA . VAL B 1 45 ? 6.336 10.172 11.477 1 98.88 45 VAL B CA 1
ATOM 1491 C C . VAL B 1 45 ? 5.398 11.266 11.977 1 98.88 45 VAL B C 1
ATOM 1493 O O . VAL B 1 45 ? 4.41 11.594 11.312 1 98.88 45 VAL B O 1
ATOM 1496 N N . ILE B 1 46 ? 5.695 11.758 13.133 1 98.88 46 ILE B N 1
ATOM 1497 C CA . ILE B 1 46 ? 4.883 12.805 13.75 1 98.88 46 ILE B CA 1
ATOM 1498 C C . ILE B 1 46 ? 5.73 14.055 13.961 1 98.88 46 ILE B C 1
ATOM 1500 O O . ILE B 1 46 ? 6.762 14.008 14.641 1 98.88 46 ILE B O 1
ATOM 1504 N N . ALA B 1 47 ? 5.328 15.141 13.352 1 98.88 47 ALA B N 1
ATOM 1505 C CA . ALA B 1 47 ? 5.98 16.438 13.516 1 98.88 47 ALA B CA 1
ATOM 1506 C C . ALA B 1 47 ? 5.355 17.219 14.664 1 98.88 47 ALA B C 1
ATOM 1508 O O . ALA B 1 47 ? 4.133 17.375 14.727 1 98.88 47 ALA B O 1
ATOM 1509 N N . LYS B 1 48 ? 6.195 17.797 15.531 1 98.62 48 LYS B N 1
ATOM 1510 C CA . LYS B 1 48 ? 5.715 18.578 16.672 1 98.62 48 LYS B CA 1
ATOM 1511 C C . LYS B 1 48 ? 6.457 19.891 16.797 1 98.62 48 LYS B C 1
ATOM 1513 O O . LYS B 1 48 ? 7.668 19.953 16.562 1 98.62 48 LYS B O 1
ATOM 1518 N N . ARG B 1 49 ? 5.711 20.875 17.062 1 97.81 49 ARG B N 1
ATOM 1519 C CA . ARG B 1 49 ? 6.246 22.172 17.453 1 97.81 49 ARG B CA 1
ATOM 1520 C C . ARG B 1 49 ? 5.816 22.531 18.875 1 97.81 49 ARG B C 1
ATOM 1522 O O . ARG B 1 49 ? 4.621 22.609 19.172 1 97.81 49 ARG B O 1
ATOM 1529 N N . GLU B 1 50 ? 6.836 22.766 19.734 1 95.94 50 GLU B N 1
ATOM 1530 C CA . GLU B 1 50 ? 6.566 23.109 21.125 1 95.94 50 GLU B CA 1
ATOM 1531 C C . GLU B 1 50 ? 5.625 22.094 21.766 1 95.94 50 GLU B C 1
ATOM 1533 O O . GLU B 1 50 ? 4.648 22.469 22.422 1 95.94 50 GLU B O 1
ATOM 1538 N N . GLY B 1 51 ? 5.77 20.844 21.422 1 95.44 51 GLY B N 1
ATOM 1539 C CA . GLY B 1 51 ? 5.047 19.734 22.031 1 95.44 51 GLY B CA 1
ATOM 1540 C C . GLY B 1 51 ? 3.701 19.469 21.391 1 95.44 51 GLY B C 1
ATOM 1541 O O . GLY B 1 51 ? 3.035 18.484 21.719 1 95.44 51 GLY B O 1
ATOM 1542 N N . GLN B 1 52 ? 3.383 20.297 20.453 1 97.31 52 GLN B N 1
ATOM 1543 C CA . GLN B 1 52 ? 2.098 20.141 19.781 1 97.31 52 GLN B CA 1
ATOM 1544 C C . GLN B 1 52 ? 2.27 19.484 18.422 1 97.31 52 GLN B C 1
ATOM 1546 O O . GLN B 1 52 ? 3.18 19.844 17.656 1 97.31 52 GLN B O 1
ATOM 1551 N N . VAL B 1 53 ? 1.39 18.562 18.141 1 98.75 53 VAL B N 1
ATOM 1552 C CA . VAL B 1 53 ? 1.432 17.922 16.828 1 98.75 53 VAL B CA 1
ATOM 1553 C C . VAL B 1 53 ? 1.031 18.922 15.742 1 98.75 53 VAL B C 1
ATOM 1555 O O . VAL B 1 53 ? 0.016 19.625 15.875 1 98.75 53 VAL B O 1
ATOM 1558 N N . ILE B 1 54 ? 1.834 18.969 14.664 1 98.81 54 ILE B N 1
ATOM 1559 C CA . ILE B 1 54 ? 1.487 19.906 13.609 1 98.81 54 ILE B CA 1
ATOM 1560 C C . ILE B 1 54 ? 1.403 19.172 12.266 1 98.81 54 ILE B C 1
ATOM 1562 O O . ILE B 1 54 ? 1.078 19.781 11.242 1 98.81 54 ILE B O 1
ATOM 1566 N N . GLY B 1 55 ? 1.7 17.875 12.203 1 98.88 55 GLY B N 1
ATOM 1567 C CA . GLY B 1 55 ? 1.59 17.047 11.008 1 98.88 55 GLY B CA 1
ATOM 1568 C C . GLY B 1 55 ? 2.055 15.617 11.227 1 98.88 55 GLY B C 1
ATOM 1569 O O . GLY B 1 55 ? 2.672 15.305 12.242 1 98.88 55 GLY B O 1
ATOM 1570 N N . PHE B 1 56 ? 1.748 14.758 10.305 1 98.94 56 PHE B N 1
ATOM 1571 C CA . PHE B 1 56 ? 2.113 13.359 10.453 1 98.94 56 PHE B CA 1
ATOM 1572 C C . PHE B 1 56 ? 1.968 12.617 9.133 1 98.94 56 PHE B C 1
ATOM 1574 O O . PHE B 1 56 ? 1.383 13.141 8.18 1 98.94 56 PHE B O 1
ATOM 1581 N N . ALA B 1 57 ? 2.475 11.469 9.102 1 98.88 57 ALA B N 1
ATOM 1582 C CA . ALA B 1 57 ? 2.283 10.477 8.047 1 98.88 57 ALA B CA 1
ATOM 1583 C C . ALA B 1 57 ? 2.393 9.062 8.609 1 98.88 57 ALA B C 1
ATOM 1585 O O . ALA B 1 57 ? 2.998 8.844 9.664 1 98.88 57 ALA B O 1
ATOM 1586 N N . ARG B 1 58 ? 1.802 8.156 7.93 1 98.69 58 ARG B N 1
ATOM 1587 C CA . ARG B 1 58 ? 1.91 6.734 8.25 1 98.69 58 ARG B CA 1
ATOM 1588 C C . ARG B 1 58 ? 2.342 5.93 7.023 1 98.69 58 ARG B C 1
ATOM 1590 O O . ARG B 1 58 ? 2.25 6.414 5.895 1 98.69 58 ARG B O 1
ATOM 1597 N N . ALA B 1 59 ? 2.848 4.77 7.305 1 98.88 59 ALA B N 1
ATOM 1598 C CA . ALA B 1 59 ? 3.146 3.84 6.219 1 98.88 59 ALA B CA 1
ATOM 1599 C C . ALA B 1 59 ? 2.963 2.393 6.668 1 98.88 59 ALA B C 1
ATOM 1601 O O . ALA B 1 59 ? 3.008 2.096 7.863 1 98.88 59 ALA B O 1
ATOM 1602 N N . MET B 1 60 ? 2.648 1.582 5.742 1 98.69 60 MET B N 1
ATOM 1603 C CA . MET B 1 60 ? 2.654 0.13 5.891 1 98.69 60 MET B CA 1
ATOM 1604 C C . MET B 1 60 ? 3.727 -0.502 5.008 1 98.69 60 MET B C 1
ATOM 1606 O O . MET B 1 60 ? 3.727 -0.309 3.791 1 98.69 60 MET B O 1
ATOM 1610 N N . SER B 1 61 ? 4.641 -1.254 5.66 1 98.75 61 SER B N 1
ATOM 1611 C CA . SER B 1 61 ? 5.758 -1.873 4.953 1 98.75 61 SER B CA 1
ATOM 1612 C C . SER B 1 61 ? 5.848 -3.363 5.258 1 98.75 61 SER B C 1
ATOM 1614 O O . SER B 1 61 ? 5.59 -3.787 6.387 1 98.75 61 SER B O 1
ATOM 1616 N N . ASP B 1 62 ? 6.203 -4.094 4.27 1 98.44 62 ASP B N 1
ATOM 1617 C CA . ASP B 1 62 ? 6.445 -5.516 4.516 1 98.44 62 ASP B CA 1
ATOM 1618 C C . ASP B 1 62 ? 7.859 -5.746 5.047 1 98.44 62 ASP B C 1
ATOM 1620 O O . ASP B 1 62 ? 8.219 -6.875 5.383 1 98.44 62 ASP B O 1
ATOM 1624 N N . GLY B 1 63 ? 8.672 -4.68 5.086 1 97.38 63 GLY B N 1
ATOM 1625 C CA . GLY B 1 63 ? 10.008 -4.746 5.656 1 97.38 63 GLY B CA 1
ATOM 1626 C C . GLY B 1 63 ? 11.023 -5.387 4.727 1 97.38 63 GLY B C 1
ATOM 1627 O O . GLY B 1 63 ? 12.172 -5.598 5.109 1 97.38 63 GLY B O 1
ATOM 1628 N N . VAL B 1 64 ? 10.617 -5.699 3.5 1 97.94 64 VAL B N 1
ATOM 1629 C CA . VAL B 1 64 ? 11.5 -6.41 2.578 1 97.94 64 VAL B CA 1
ATOM 1630 C C . VAL B 1 64 ? 11.523 -5.695 1.231 1 97.94 64 VAL B C 1
ATOM 1632 O O . VAL B 1 64 ? 12.547 -5.121 0.846 1 97.94 64 VAL B O 1
ATOM 1635 N N . PHE B 1 65 ? 10.336 -5.516 0.571 1 98.19 65 PHE B N 1
ATOM 1636 C CA . PHE B 1 65 ? 10.352 -5.012 -0.798 1 98.19 65 PHE B CA 1
ATOM 1637 C C . PHE B 1 65 ? 9.516 -3.742 -0.916 1 98.19 65 PHE B C 1
ATOM 1639 O O . PHE B 1 65 ? 9.875 -2.822 -1.653 1 98.19 65 PHE B O 1
ATOM 1646 N N . ASN B 1 66 ? 8.391 -3.719 -0.197 1 98.62 66 ASN B N 1
ATOM 1647 C CA . ASN B 1 66 ? 7.383 -2.725 -0.555 1 98.62 66 ASN B CA 1
ATOM 1648 C C . ASN B 1 66 ? 6.898 -1.953 0.669 1 98.62 66 ASN B C 1
ATOM 1650 O O . ASN B 1 66 ? 6.828 -2.504 1.769 1 98.62 66 ASN B O 1
ATOM 1654 N N . ALA B 1 67 ? 6.523 -0.737 0.442 1 98.88 67 ALA B N 1
ATOM 1655 C CA . ALA B 1 67 ? 5.789 0.07 1.414 1 98.88 67 ALA B CA 1
ATOM 1656 C C . ALA B 1 67 ? 4.789 0.99 0.719 1 98.88 67 ALA B C 1
ATOM 1658 O O . ALA B 1 67 ? 5.004 1.403 -0.423 1 98.88 67 ALA B O 1
ATOM 1659 N N . ALA B 1 68 ? 3.703 1.293 1.371 1 98.94 68 ALA B N 1
ATOM 1660 C CA . ALA B 1 68 ? 2.744 2.314 0.964 1 98.94 68 ALA B CA 1
ATOM 1661 C C . ALA B 1 68 ? 2.637 3.418 2.014 1 98.94 68 ALA B C 1
ATOM 1663 O O . ALA B 1 68 ? 2.496 3.137 3.207 1 98.94 68 ALA B O 1
ATOM 1664 N N . ILE B 1 69 ? 2.766 4.613 1.59 1 98.94 69 ILE B N 1
ATOM 1665 C CA . ILE B 1 69 ? 2.619 5.766 2.473 1 98.94 69 ILE B CA 1
ATOM 1666 C C . ILE B 1 69 ? 1.18 6.273 2.422 1 98.94 69 ILE B C 1
ATOM 1668 O O . ILE B 1 69 ? 0.58 6.352 1.348 1 98.94 69 ILE B O 1
ATOM 1672 N N . TYR B 1 70 ? 0.638 6.574 3.594 1 98.62 70 TYR B N 1
ATOM 1673 C CA . TYR B 1 70 ? -0.718 7.094 3.736 1 98.62 70 TYR B CA 1
ATOM 1674 C C . TYR B 1 70 ? -0.736 8.336 4.617 1 98.62 70 TYR B C 1
ATOM 1676 O O . TYR B 1 70 ? 0.173 8.547 5.426 1 98.62 70 TYR B O 1
ATOM 1684 N N . ASP B 1 71 ? -1.762 9.094 4.516 1 97.81 71 ASP B N 1
ATOM 1685 C CA . ASP B 1 71 ? -2.184 10.117 5.465 1 97.81 71 ASP B CA 1
ATOM 1686 C C . ASP B 1 71 ? -1.06 11.117 5.727 1 97.81 71 ASP B C 1
ATOM 1688 O O . ASP B 1 71 ? -0.706 11.375 6.879 1 97.81 71 ASP B O 1
ATOM 1692 N N . VAL B 1 72 ? -0.455 11.609 4.699 1 98.75 72 VAL B N 1
ATOM 1693 C CA . VAL B 1 72 ? 0.427 12.758 4.883 1 98.75 72 VAL B CA 1
ATOM 1694 C C . VAL B 1 72 ? -0.404 14.016 5.105 1 98.75 72 VAL B C 1
ATOM 1696 O O . VAL B 1 72 ? -0.983 14.562 4.164 1 98.75 72 VAL B O 1
ATOM 1699 N N . VAL B 1 73 ? -0.467 14.438 6.332 1 98.69 73 VAL B N 1
ATOM 1700 C CA . VAL B 1 73 ? -1.354 15.531 6.707 1 98.69 73 VAL B CA 1
ATOM 1701 C C . VAL B 1 73 ? -0.586 16.547 7.547 1 98.69 73 VAL B C 1
ATOM 1703 O O . VAL B 1 73 ? 0.176 16.172 8.445 1 98.69 73 VAL B O 1
ATOM 1706 N N . VAL B 1 74 ? -0.742 17.781 7.199 1 98.81 74 VAL B N 1
ATOM 1707 C CA . VAL B 1 74 ? -0.157 18.891 7.945 1 98.81 74 VAL B CA 1
ATOM 1708 C C . VAL B 1 74 ? -1.259 19.844 8.406 1 98.81 74 VAL B C 1
ATOM 1710 O O . VAL B 1 74 ? -2.182 20.141 7.645 1 98.81 74 VAL B O 1
ATOM 1713 N N . ASP B 1 75 ? -1.171 20.266 9.641 1 98.75 75 ASP B N 1
ATOM 1714 C CA . ASP B 1 75 ? -2.07 21.312 10.117 1 98.75 75 ASP B CA 1
ATOM 1715 C C . ASP B 1 75 ? -2.133 22.469 9.125 1 98.75 75 ASP B C 1
ATOM 1717 O O . ASP B 1 75 ? -1.098 22.938 8.648 1 98.75 75 ASP B O 1
ATOM 1721 N N . THR B 1 76 ? -3.309 22.938 8.859 1 98.12 76 THR B N 1
ATOM 1722 C CA . THR B 1 76 ? -3.512 23.922 7.812 1 98.12 76 THR B CA 1
ATOM 1723 C C . THR B 1 76 ? -2.73 25.203 8.117 1 98.12 76 THR B C 1
ATOM 1725 O O . THR B 1 76 ? -2.287 25.891 7.199 1 98.12 76 THR B O 1
ATOM 1728 N N . THR B 1 77 ? -2.455 25.5 9.328 1 97.38 77 THR B N 1
ATOM 1729 C CA . THR B 1 77 ? -1.751 26.703 9.727 1 97.38 77 THR B CA 1
ATOM 1730 C C . THR B 1 77 ? -0.25 26.562 9.492 1 97.38 77 THR B C 1
ATOM 1732 O O . THR B 1 77 ? 0.485 27.562 9.508 1 97.38 77 THR B O 1
ATOM 1735 N N . TYR B 1 78 ? 0.19 25.391 9.211 1 97.38 78 TYR B N 1
ATOM 1736 C CA . TYR B 1 78 ? 1.617 25.141 9.039 1 97.38 78 TYR B CA 1
ATOM 1737 C C . TYR B 1 78 ? 1.915 24.641 7.629 1 97.38 78 TYR B C 1
ATOM 1739 O O . TYR B 1 78 ? 3.029 24.203 7.34 1 97.38 78 TYR B O 1
ATOM 1747 N N . GLN B 1 79 ? 0.957 24.656 6.777 1 96.5 79 GLN B N 1
ATOM 1748 C CA . GLN B 1 79 ? 1.137 24.203 5.402 1 96.5 79 GLN B CA 1
ATOM 1749 C C . GLN B 1 79 ? 1.925 25.219 4.586 1 96.5 79 GLN B C 1
ATOM 1751 O O . GLN B 1 79 ? 2.037 26.391 4.98 1 96.5 79 GLN B O 1
ATOM 1756 N N . SER B 1 80 ? 2.572 24.734 3.568 1 95.19 80 SER B N 1
ATOM 1757 C CA . SER B 1 80 ? 3.381 25.547 2.654 1 95.19 80 SER B CA 1
ATOM 1758 C C . SER B 1 80 ? 4.578 26.156 3.371 1 95.19 80 SER B C 1
ATOM 1760 O O . SER B 1 80 ? 5 27.266 3.043 1 95.19 80 SER B O 1
ATOM 1762 N N . LYS B 1 81 ? 5.004 25.516 4.402 1 95.81 81 LYS B N 1
ATOM 1763 C CA . LYS B 1 81 ? 6.164 25.969 5.164 1 95.81 81 LYS B CA 1
ATOM 1764 C C . LYS B 1 81 ? 7.246 24.891 5.215 1 95.81 81 LYS B C 1
ATOM 1766 O O . LYS B 1 81 ? 8.148 24.953 6.051 1 95.81 81 LYS B O 1
ATOM 1771 N N . GLY B 1 82 ? 7.039 23.875 4.426 1 96.88 82 GLY B N 1
ATOM 1772 C CA . GLY B 1 82 ? 8.055 22.844 4.305 1 96.88 82 GLY B CA 1
ATOM 1773 C C . GLY B 1 82 ? 7.848 21.672 5.254 1 96.88 82 GLY B C 1
ATOM 1774 O O . GLY B 1 82 ? 8.602 20.703 5.227 1 96.88 82 GLY B O 1
ATOM 1775 N N . VAL B 1 83 ? 6.863 21.719 6.109 1 98.06 83 VAL B N 1
ATOM 1776 C CA . VAL B 1 83 ? 6.613 20.688 7.109 1 98.06 83 VAL B CA 1
ATOM 1777 C C . VAL B 1 83 ? 6.297 19.359 6.422 1 98.06 83 VAL B C 1
ATOM 1779 O O . VAL B 1 83 ? 6.867 18.312 6.766 1 98.06 83 VAL B O 1
ATOM 1782 N N . GLY B 1 84 ? 5.395 19.391 5.438 1 98.38 84 GLY B N 1
ATOM 1783 C CA . GLY B 1 84 ? 5.047 18.188 4.699 1 98.38 84 GLY B CA 1
ATOM 1784 C C . GLY B 1 84 ? 6.234 17.562 3.99 1 98.38 84 GLY B C 1
ATOM 1785 O O . GLY B 1 84 ? 6.406 16.344 4.02 1 98.38 84 GLY B O 1
ATOM 1786 N N . ASN B 1 85 ? 7.035 18.438 3.381 1 98.25 85 ASN B N 1
ATOM 1787 C CA . ASN B 1 85 ? 8.25 17.984 2.719 1 98.25 85 ASN B CA 1
ATOM 1788 C C . ASN B 1 85 ? 9.141 17.172 3.67 1 98.25 85 ASN B C 1
ATOM 1790 O O . ASN B 1 85 ? 9.555 16.062 3.346 1 98.25 85 ASN B O 1
ATOM 1794 N N . LYS B 1 86 ? 9.375 17.781 4.762 1 98.62 86 LYS B N 1
ATOM 1795 C CA . LYS B 1 86 ? 10.266 17.141 5.73 1 98.62 86 LYS B CA 1
ATOM 1796 C C . LYS B 1 86 ? 9.664 15.852 6.277 1 98.62 86 LYS B C 1
ATOM 1798 O O . LYS B 1 86 ? 10.375 14.867 6.488 1 98.62 86 LYS B O 1
ATOM 1803 N N . ILE B 1 87 ? 8.367 15.773 6.5 1 98.81 87 ILE B N 1
ATOM 1804 C CA . ILE B 1 87 ? 7.691 14.57 6.977 1 98.81 87 ILE B CA 1
ATOM 1805 C C . ILE B 1 87 ? 7.902 13.43 5.988 1 98.81 87 ILE B C 1
ATOM 1807 O O . ILE B 1 87 ? 8.281 12.32 6.379 1 98.81 87 ILE B O 1
ATOM 1811 N N . VAL B 1 88 ? 7.703 13.672 4.715 1 98.88 88 VAL B N 1
ATOM 1812 C CA . VAL B 1 88 ? 7.832 12.633 3.699 1 98.88 88 VAL B CA 1
ATOM 1813 C C . VAL B 1 88 ? 9.297 12.219 3.562 1 98.88 88 VAL B C 1
ATOM 1815 O O . VAL B 1 88 ? 9.609 11.031 3.451 1 98.88 88 VAL B O 1
ATOM 1818 N N . GLN B 1 89 ? 10.156 13.188 3.58 1 98.75 89 GLN B N 1
ATOM 1819 C CA . GLN B 1 89 ? 11.578 12.859 3.531 1 98.75 89 GLN B CA 1
ATOM 1820 C C . GLN B 1 89 ? 11.977 11.953 4.691 1 98.75 89 GLN B C 1
ATOM 1822 O O . GLN B 1 89 ? 12.672 10.953 4.492 1 98.75 89 GLN B O 1
ATOM 1827 N N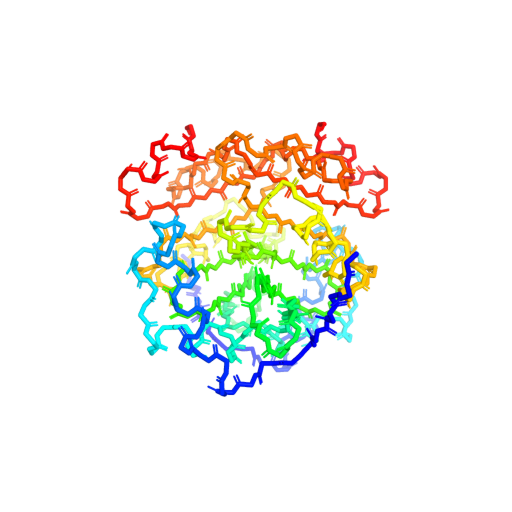 . GLU B 1 90 ? 11.555 12.367 5.918 1 98.81 90 GLU B N 1
ATOM 1828 C CA . GLU B 1 90 ? 11.828 11.539 7.09 1 98.81 90 GLU B CA 1
ATOM 1829 C C . GLU B 1 90 ? 11.25 10.141 6.93 1 98.81 90 GLU B C 1
ATOM 1831 O O . GLU B 1 90 ? 11.875 9.148 7.316 1 98.81 90 GLU B O 1
ATOM 1836 N N . MET B 1 91 ? 10.055 10.031 6.383 1 98.88 91 MET B N 1
ATOM 1837 C CA . MET B 1 91 ? 9.398 8.734 6.191 1 98.88 91 MET B CA 1
ATOM 1838 C C . MET B 1 91 ? 10.18 7.871 5.211 1 98.88 91 MET B C 1
ATOM 1840 O O . MET B 1 91 ? 10.43 6.695 5.48 1 98.88 91 MET B O 1
ATOM 1844 N N . VAL B 1 92 ? 10.57 8.461 4.086 1 98.75 92 VAL B N 1
ATOM 1845 C CA . VAL B 1 92 ? 11.312 7.719 3.07 1 98.75 92 VAL B CA 1
ATOM 1846 C C . VAL B 1 92 ? 12.641 7.234 3.648 1 98.75 92 VAL B C 1
ATOM 1848 O O . VAL B 1 92 ? 13.023 6.078 3.451 1 98.75 92 VAL B O 1
ATOM 1851 N N . ASN B 1 93 ? 13.289 8.102 4.363 1 98.5 93 ASN B N 1
ATOM 1852 C CA . ASN B 1 93 ? 14.531 7.711 5.023 1 98.5 93 ASN B CA 1
ATOM 1853 C C . ASN B 1 93 ? 14.297 6.594 6.039 1 98.5 93 ASN B C 1
ATOM 1855 O O . ASN B 1 93 ? 15.102 5.664 6.137 1 98.5 93 ASN B O 1
ATOM 1859 N N . TYR B 1 94 ? 13.242 6.691 6.832 1 98.62 94 TYR B N 1
ATOM 1860 C CA . TYR B 1 94 ? 12.875 5.727 7.859 1 98.62 94 TYR B CA 1
ATOM 1861 C C . TYR B 1 94 ? 12.57 4.363 7.25 1 98.62 94 TYR B C 1
ATOM 1863 O O . TYR B 1 94 ? 12.961 3.33 7.801 1 98.62 94 TYR B O 1
ATOM 1871 N N . LEU B 1 95 ? 11.922 4.305 6.105 1 98.25 95 LEU B N 1
ATOM 1872 C CA . LEU B 1 95 ? 11.57 3.074 5.402 1 98.25 95 LEU B CA 1
ATOM 1873 C C . LEU B 1 95 ? 12.812 2.4 4.832 1 98.25 95 LEU B C 1
ATOM 1875 O O . LEU B 1 95 ? 12.875 1.171 4.754 1 98.25 95 LEU B O 1
ATOM 1879 N N . GLY B 1 96 ? 13.789 3.24 4.438 1 96.5 96 GLY B N 1
ATOM 1880 C CA . GLY B 1 96 ? 15.047 2.699 3.947 1 96.5 96 GLY B CA 1
ATOM 1881 C C . GLY B 1 96 ? 14.977 2.264 2.496 1 96.5 96 GLY B C 1
ATOM 1882 O O . GLY B 1 96 ? 14.164 2.771 1.726 1 96.5 96 GLY B O 1
ATOM 1883 N N . GLU B 1 97 ? 15.906 1.38 2.125 1 94.25 97 GLU B N 1
ATOM 1884 C CA . GLU B 1 97 ? 16.047 1.001 0.723 1 94.25 97 GLU B CA 1
ATOM 1885 C C . GLU B 1 97 ? 15.133 -0.167 0.371 1 94.25 97 GLU B C 1
ATOM 1887 O O . GLU B 1 97 ? 15.57 -1.317 0.325 1 94.25 97 GLU B O 1
ATOM 1892 N N . LEU B 1 98 ? 13.984 0.125 0.127 1 97.5 98 LEU B N 1
ATOM 1893 C CA . LEU B 1 98 ? 13.008 -0.841 -0.362 1 97.5 98 LEU B CA 1
ATOM 1894 C C . LEU B 1 98 ? 12.945 -0.822 -1.886 1 97.5 98 LEU B C 1
ATOM 1896 O O . LEU B 1 98 ? 13.352 0.154 -2.518 1 97.5 98 LEU B O 1
ATOM 1900 N N . SER B 1 99 ? 12.508 -1.916 -2.432 1 97.69 99 SER B N 1
ATOM 1901 C CA . SER B 1 99 ? 12.344 -1.99 -3.879 1 97.69 99 SER B CA 1
ATOM 1902 C C . SER B 1 99 ? 11.375 -0.928 -4.383 1 97.69 99 SER B C 1
ATOM 1904 O O . SER B 1 99 ? 11.625 -0.271 -5.391 1 97.69 99 SER B O 1
ATOM 1906 N N . CYS B 1 100 ? 10.258 -0.742 -3.639 1 98.56 100 CYS B N 1
ATOM 1907 C CA . CYS B 1 100 ? 9.227 0.177 -4.102 1 98.56 100 CYS B CA 1
ATOM 1908 C C . CYS B 1 100 ? 8.516 0.84 -2.926 1 98.56 100 CYS B C 1
ATOM 1910 O O . CYS B 1 100 ? 8.039 0.156 -2.018 1 98.56 100 CYS B O 1
ATOM 1912 N N . ILE B 1 101 ? 8.5 2.123 -2.861 1 98.88 101 ILE B N 1
ATOM 1913 C CA . ILE B 1 101 ? 7.66 2.922 -1.979 1 98.88 101 ILE B CA 1
ATOM 1914 C C . ILE B 1 101 ? 6.605 3.66 -2.803 1 98.88 101 ILE B C 1
ATOM 1916 O O . ILE B 1 101 ? 6.945 4.422 -3.711 1 98.88 101 ILE B O 1
ATOM 1920 N N . HIS B 1 102 ? 5.293 3.414 -2.52 1 98.94 102 HIS B N 1
ATOM 1921 C CA . HIS B 1 102 ? 4.285 4.016 -3.385 1 98.94 102 HIS B CA 1
ATOM 1922 C C . HIS B 1 102 ? 3.182 4.676 -2.566 1 98.94 102 HIS B C 1
ATOM 1924 O O . HIS B 1 102 ? 3.098 4.477 -1.354 1 98.94 102 HIS B O 1
ATOM 1930 N N . LEU B 1 103 ? 2.434 5.562 -3.189 1 98.88 103 LEU B N 1
ATOM 1931 C CA . LEU B 1 103 ? 1.312 6.281 -2.592 1 98.88 103 LEU B CA 1
ATOM 1932 C C . LEU B 1 103 ? 0.348 6.77 -3.666 1 98.88 103 LEU B C 1
ATOM 1934 O O . LEU B 1 103 ? 0.624 6.641 -4.863 1 98.88 103 LEU B O 1
ATOM 1938 N N . ILE B 1 104 ? -0.816 7.227 -3.273 1 98.81 104 ILE B N 1
ATOM 1939 C CA . ILE B 1 104 ? -1.762 7.949 -4.117 1 98.81 104 ILE B CA 1
ATOM 1940 C C . ILE B 1 104 ? -1.844 9.406 -3.674 1 98.81 104 ILE B C 1
ATOM 1942 O O . ILE B 1 104 ? -2.344 9.703 -2.586 1 98.81 104 ILE B O 1
ATOM 1946 N N . ALA B 1 105 ? -1.371 10.273 -4.5 1 98.62 105 ALA B N 1
ATOM 1947 C CA . ALA B 1 105 ? -1.401 11.695 -4.168 1 98.62 105 ALA B CA 1
ATOM 1948 C C . ALA B 1 105 ? -2.822 12.25 -4.242 1 98.62 105 ALA B C 1
ATOM 1950 O O . ALA B 1 105 ? -3.582 11.898 -5.148 1 98.62 105 ALA B O 1
ATOM 1951 N N . THR B 1 106 ? -3.199 13.125 -3.299 1 97 106 THR B N 1
ATOM 1952 C CA . THR B 1 106 ? -4.426 13.891 -3.504 1 97 106 THR B CA 1
ATOM 1953 C C . THR B 1 106 ? -4.32 14.758 -4.758 1 97 106 THR B C 1
ATOM 1955 O O . THR B 1 106 ? -3.23 15.195 -5.129 1 97 106 THR B O 1
ATOM 1958 N N . THR B 1 107 ? -5.461 14.93 -5.406 1 96.88 107 THR B N 1
ATOM 1959 C CA . THR B 1 107 ? -5.496 15.648 -6.676 1 96.88 107 THR B CA 1
ATOM 1960 C C . THR B 1 107 ? -4.828 17.016 -6.539 1 96.88 107 THR B C 1
ATOM 1962 O O . THR B 1 107 ? -5.105 17.766 -5.59 1 96.88 107 THR B O 1
ATOM 1965 N N . GLY B 1 108 ? -3.893 17.328 -7.414 1 96.38 108 GLY B N 1
ATOM 1966 C CA . GLY B 1 108 ? -3.229 18.625 -7.418 1 96.38 108 GLY B CA 1
ATOM 1967 C C . GLY B 1 108 ? -1.915 18.625 -6.66 1 96.38 108 GLY B C 1
ATOM 1968 O O . GLY B 1 108 ? -1.169 19.594 -6.699 1 96.38 108 GLY B O 1
ATOM 1969 N N . ASN B 1 109 ? -1.583 17.547 -5.953 1 97.06 109 ASN B N 1
ATOM 1970 C CA . ASN B 1 109 ? -0.382 17.5 -5.125 1 97.06 109 ASN B CA 1
ATOM 1971 C C . ASN B 1 109 ? 0.703 16.641 -5.758 1 97.06 109 ASN B C 1
ATOM 1973 O O . ASN B 1 109 ? 1.694 16.312 -5.105 1 97.06 109 ASN B O 1
ATOM 1977 N N . GLU B 1 110 ? 0.531 16.219 -7 1 98.12 110 GLU B N 1
ATOM 1978 C CA . GLU B 1 110 ? 1.487 15.344 -7.668 1 98.12 110 GLU B CA 1
ATOM 1979 C C . GLU B 1 110 ? 2.869 15.992 -7.742 1 98.12 110 GLU B C 1
ATOM 1981 O O . GLU B 1 110 ? 3.881 15.336 -7.492 1 98.12 110 GLU B O 1
ATOM 1986 N N . SER B 1 111 ? 2.93 17.281 -8.062 1 98.06 111 SER B N 1
ATOM 1987 C CA . SER B 1 111 ? 4.203 17.984 -8.195 1 98.06 111 SER B CA 1
ATOM 1988 C C . SER B 1 111 ? 4.957 18.016 -6.871 1 98.06 111 SER B C 1
ATOM 1990 O O . SER B 1 111 ? 6.188 17.969 -6.848 1 98.06 111 SER B O 1
ATOM 1992 N N . PHE B 1 112 ? 4.18 18.109 -5.84 1 98.06 112 PHE B N 1
ATOM 1993 C CA . PHE B 1 112 ? 4.766 18.062 -4.504 1 98.06 112 PHE B CA 1
ATOM 1994 C C . PHE B 1 112 ? 5.578 16.781 -4.32 1 98.06 112 PHE B C 1
ATOM 1996 O O . PHE B 1 112 ? 6.742 16.828 -3.916 1 98.06 112 PHE B O 1
ATOM 2003 N N . TYR B 1 113 ? 5.059 15.648 -4.645 1 98.69 113 TYR B N 1
ATOM 2004 C CA . TYR B 1 113 ? 5.719 14.359 -4.453 1 98.69 113 TYR B CA 1
ATOM 2005 C C . TYR B 1 113 ? 6.797 14.141 -5.504 1 98.69 113 TYR B C 1
ATOM 2007 O O . TYR B 1 113 ? 7.812 13.492 -5.234 1 98.69 113 TYR B O 1
ATOM 2015 N N . GLU B 1 114 ? 6.578 14.664 -6.727 1 98.56 114 GLU B N 1
ATOM 2016 C CA . GLU B 1 114 ? 7.617 14.594 -7.754 1 98.56 114 GLU B CA 1
ATOM 2017 C C . GLU B 1 114 ? 8.914 15.234 -7.27 1 98.56 114 GLU B C 1
ATOM 2019 O O . GLU B 1 114 ? 10 14.711 -7.504 1 98.56 114 GLU B O 1
ATOM 2024 N N . ALA B 1 115 ? 8.789 16.344 -6.59 1 98 115 ALA B N 1
ATOM 2025 C CA . ALA B 1 115 ? 9.953 17.062 -6.07 1 98 115 ALA B CA 1
ATOM 2026 C C . ALA B 1 115 ? 10.68 16.234 -5.016 1 98 115 ALA B C 1
ATOM 2028 O O . ALA B 1 115 ? 11.844 16.5 -4.695 1 98 115 ALA B O 1
ATOM 2029 N N . LEU B 1 116 ? 10.047 15.273 -4.461 1 98.06 116 LEU B N 1
ATOM 2030 C CA . LEU B 1 116 ? 10.617 14.438 -3.406 1 98.06 116 LEU B CA 1
ATOM 2031 C C . LEU B 1 116 ? 11.094 13.102 -3.969 1 98.06 116 LEU B C 1
ATOM 2033 O O . LEU B 1 116 ? 11.453 12.195 -3.211 1 98.06 116 LEU B O 1
ATOM 2037 N N . GLY B 1 117 ? 10.984 12.898 -5.277 1 97.88 117 GLY B N 1
ATOM 2038 C CA . GLY B 1 117 ? 11.586 11.742 -5.922 1 97.88 117 GLY B CA 1
ATOM 2039 C C . GLY B 1 117 ? 10.555 10.727 -6.398 1 97.88 117 GLY B C 1
ATOM 2040 O O . GLY B 1 117 ? 10.906 9.734 -7.039 1 97.88 117 GLY B O 1
ATOM 2041 N N . PHE B 1 118 ? 9.305 10.992 -6.121 1 98.81 118 PHE B N 1
ATOM 2042 C CA . PHE B 1 118 ? 8.266 10.109 -6.629 1 98.81 118 PHE B CA 1
ATOM 2043 C C . PHE B 1 118 ? 7.996 10.375 -8.102 1 98.81 118 PHE B C 1
ATOM 2045 O O . PHE B 1 118 ? 8.188 11.5 -8.578 1 98.81 118 PHE B O 1
ATOM 2052 N N . ARG B 1 119 ? 7.547 9.344 -8.742 1 98.81 119 ARG B N 1
ATOM 2053 C CA . ARG B 1 119 ? 7.148 9.43 -10.141 1 98.81 119 ARG B CA 1
ATOM 2054 C C . ARG B 1 119 ? 5.781 8.797 -10.367 1 98.81 119 ARG B C 1
ATOM 2056 O O . ARG B 1 119 ? 5.391 7.871 -9.648 1 98.81 119 ARG B O 1
ATOM 2063 N N . LYS B 1 120 ? 5.117 9.281 -11.391 1 98.56 120 LYS B N 1
ATOM 2064 C CA . LYS B 1 120 ? 3.787 8.758 -11.688 1 98.56 120 LYS B CA 1
ATOM 2065 C C . LYS B 1 120 ? 3.857 7.301 -12.125 1 98.56 120 LYS B C 1
ATOM 2067 O O . LYS B 1 120 ? 4.719 6.926 -12.922 1 98.56 120 LYS B O 1
ATOM 2072 N N . LEU B 1 121 ? 2.98 6.527 -11.625 1 98.81 121 LEU B N 1
ATOM 2073 C CA . LEU B 1 121 ? 2.891 5.113 -11.977 1 98.81 121 LEU B CA 1
ATOM 2074 C C . LEU B 1 121 ? 2.203 4.93 -13.32 1 98.81 121 LEU B C 1
ATOM 2076 O O . LEU B 1 121 ? 1.192 5.574 -13.602 1 98.81 121 LEU B O 1
ATOM 2080 N N . LYS B 1 122 ? 2.711 3.975 -14.117 1 98.5 122 LYS B N 1
ATOM 2081 C CA . LYS B 1 122 ? 2.09 3.625 -15.391 1 98.5 122 LYS B CA 1
ATOM 2082 C C . LYS B 1 122 ? 0.888 2.707 -15.18 1 98.5 122 LYS B C 1
ATOM 2084 O O . LYS B 1 122 ? -0.101 2.795 -15.914 1 98.5 122 LYS B O 1
ATOM 2089 N N . THR B 1 123 ? 0.988 1.854 -14.141 1 98.75 123 THR B N 1
ATOM 2090 C CA . THR B 1 123 ? 0.021 0.766 -14.055 1 98.75 123 THR B CA 1
ATOM 2091 C C . THR B 1 123 ? -0.603 0.702 -12.664 1 98.75 123 THR B C 1
ATOM 2093 O O . THR B 1 123 ? -1.033 -0.364 -12.219 1 98.75 123 THR B O 1
ATOM 2096 N N . GLY B 1 124 ? -0.562 1.78 -11.859 1 98.88 124 GLY B N 1
ATOM 2097 C CA . GLY B 1 124 ? -1.269 1.829 -10.594 1 98.88 124 GLY B CA 1
ATOM 2098 C C . GLY B 1 124 ? -2.775 1.746 -10.742 1 98.88 124 GLY B C 1
ATOM 2099 O O . GLY B 1 124 ? -3.352 2.383 -11.633 1 98.88 124 GLY B O 1
ATOM 2100 N N . MET B 1 125 ? -3.404 0.955 -9.922 1 98.94 125 MET B N 1
ATOM 2101 C CA . MET B 1 125 ? -4.848 0.743 -10.016 1 98.94 125 MET B CA 1
ATOM 2102 C C . MET B 1 125 ? -5.477 0.679 -8.625 1 98.94 125 MET B C 1
ATOM 2104 O O . MET B 1 125 ? -4.777 0.453 -7.633 1 98.94 125 MET B O 1
ATOM 2108 N N . ALA B 1 126 ? -6.832 0.873 -8.609 1 98.88 126 ALA B N 1
ATOM 2109 C CA . ALA B 1 126 ? -7.492 0.836 -7.305 1 98.88 126 ALA B CA 1
ATOM 2110 C C . ALA B 1 126 ? -8.984 0.557 -7.461 1 98.88 126 ALA B C 1
ATOM 2112 O O . ALA B 1 126 ? -9.562 0.778 -8.531 1 98.88 126 ALA B O 1
ATOM 2113 N N . ILE B 1 127 ? -9.562 0.042 -6.457 1 98.69 127 ILE B N 1
ATOM 2114 C CA . ILE B 1 127 ? -10.992 0.031 -6.199 1 98.69 127 ILE B CA 1
ATOM 2115 C C . ILE B 1 127 ? -11.336 1.042 -5.105 1 98.69 127 ILE B C 1
ATOM 2117 O O . ILE B 1 127 ? -10.773 0.99 -4.012 1 98.69 127 ILE B O 1
ATOM 2121 N N . TYR B 1 128 ? -12.195 1.945 -5.367 1 98.25 128 TYR B N 1
ATOM 2122 C CA . TYR B 1 128 ? -12.781 2.854 -4.391 1 98.25 128 TYR B CA 1
ATOM 2123 C C . TYR B 1 128 ? -14.258 2.523 -4.152 1 98.25 128 TYR B C 1
ATOM 2125 O O . TYR B 1 128 ? -15.031 2.422 -5.105 1 98.25 128 TYR B O 1
ATOM 2133 N N . ASN B 1 129 ? -14.602 2.449 -2.934 1 95.31 129 ASN B N 1
ATOM 2134 C CA . ASN B 1 129 ? -15.984 2.1 -2.633 1 95.31 129 ASN B CA 1
ATOM 2135 C C . ASN B 1 129 ? -16.891 3.328 -2.66 1 95.31 129 ASN B C 1
ATOM 2137 O O . ASN B 1 129 ? -18.109 3.207 -2.836 1 95.31 129 ASN B O 1
ATOM 2141 N N . ASN B 1 130 ? -16.312 4.457 -2.383 1 95.19 130 ASN B N 1
ATOM 2142 C CA . ASN B 1 130 ? -17.031 5.727 -2.488 1 95.19 130 ASN B CA 1
ATOM 2143 C C . ASN B 1 130 ? -17.016 6.254 -3.922 1 95.19 130 ASN B C 1
ATOM 2145 O O . ASN B 1 130 ? -15.961 6.426 -4.52 1 95.19 130 ASN B O 1
ATOM 2149 N N . ALA B 1 131 ? -18.203 6.527 -4.469 1 95.25 131 ALA B N 1
ATOM 2150 C CA . ALA B 1 131 ? -18.344 6.914 -5.871 1 95.25 131 ALA B CA 1
ATOM 2151 C C . ALA B 1 131 ? -17.609 8.219 -6.16 1 95.25 131 ALA B C 1
ATOM 2153 O O . ALA B 1 131 ? -17.016 8.375 -7.227 1 95.25 131 ALA B O 1
ATOM 2154 N N . LYS B 1 132 ? -17.719 9.141 -5.258 1 95.94 132 LYS B N 1
ATOM 2155 C CA . LYS B 1 132 ? -17.047 10.422 -5.441 1 95.94 132 LYS B CA 1
ATOM 2156 C C . LYS B 1 132 ? -15.531 10.242 -5.52 1 95.94 132 LYS B C 1
ATOM 2158 O O . LYS B 1 132 ? -14.875 10.836 -6.383 1 95.94 132 LYS B O 1
ATOM 2163 N N . LEU B 1 133 ? -14.984 9.492 -4.613 1 96.25 133 LEU B N 1
ATOM 2164 C CA . LEU B 1 133 ? -13.547 9.227 -4.621 1 96.25 133 LEU B CA 1
ATOM 2165 C C . LEU B 1 133 ? -13.148 8.445 -5.863 1 96.25 133 LEU B C 1
ATOM 2167 O O . LEU B 1 133 ? -12.094 8.703 -6.453 1 96.25 133 LEU B O 1
ATOM 2171 N N . LYS B 1 134 ? -13.969 7.465 -6.203 1 96.69 134 LYS B N 1
ATOM 2172 C CA . LYS B 1 134 ? -13.727 6.707 -7.426 1 96.69 134 LYS B CA 1
ATOM 2173 C C . LYS B 1 134 ? -13.586 7.633 -8.625 1 96.69 134 LYS B C 1
ATOM 2175 O O . LYS B 1 134 ? -12.625 7.52 -9.398 1 96.69 134 LYS B O 1
ATOM 2180 N N . ASP B 1 135 ? -14.469 8.539 -8.812 1 96.75 135 ASP B N 1
ATOM 2181 C CA . ASP B 1 135 ? -14.461 9.484 -9.93 1 96.75 135 ASP B CA 1
ATOM 2182 C C . ASP B 1 135 ? -13.25 10.406 -9.859 1 96.75 135 ASP B C 1
ATOM 2184 O O . ASP B 1 135 ? -12.656 10.742 -10.891 1 96.75 135 ASP B O 1
ATOM 2188 N N . GLU B 1 136 ? -12.891 10.742 -8.703 1 97 136 GLU B N 1
ATOM 2189 C CA . GLU B 1 136 ? -11.812 11.711 -8.508 1 97 136 GLU B CA 1
ATOM 2190 C C . GLU B 1 136 ? -10.453 11.086 -8.781 1 97 136 GLU B C 1
ATOM 2192 O O . GLU B 1 136 ? -9.586 11.719 -9.391 1 97 136 GLU B O 1
ATOM 2197 N N . TYR B 1 137 ? -10.297 9.844 -8.398 1 98 137 TYR B N 1
ATOM 2198 C CA . TYR B 1 137 ? -8.93 9.344 -8.32 1 98 137 TYR B CA 1
ATOM 2199 C C . TYR B 1 137 ? -8.68 8.273 -9.375 1 98 137 TYR B C 1
ATOM 2201 O O . TYR B 1 137 ? -7.547 7.812 -9.547 1 98 137 TYR B O 1
ATOM 2209 N N . THR B 1 138 ? -9.742 7.867 -10.047 1 98.31 138 THR B N 1
ATOM 2210 C CA . THR B 1 138 ? -9.523 6.812 -11.031 1 98.31 138 THR B CA 1
ATOM 2211 C C . THR B 1 138 ? -10.094 7.215 -12.391 1 98.31 138 THR B C 1
ATOM 2213 O O . THR B 1 138 ? -10.859 8.172 -12.484 1 98.31 138 THR B O 1
ATOM 2216 N N . VAL B 1 139 ? -9.633 6.496 -13.484 1 95.75 139 VAL B N 1
ATOM 2217 C CA . VAL B 1 139 ? -10.18 6.652 -14.828 1 95.75 139 VAL B CA 1
ATOM 2218 C C . VAL B 1 139 ? -10.789 5.332 -15.297 1 95.75 139 VAL B C 1
ATOM 2220 O O . VAL B 1 139 ? -10.336 4.258 -14.891 1 95.75 139 VAL B O 1
#

pLDDT: mean 97.72, std 2.34, range [74.38, 98.94]

Organism: Staphylococcus saprophyticus subsp. saprophyticus (strain ATCC 15305 / DSM 20229 / NCIMB 8711 / NCTC 7292 / S-41) (NCBI:txid342451)

Secondary structure (DSSP, 8-state):
--EEEE-S--GGGHHHHHHHHHHTT-TT--HHHHHHHHHH-SEEEEEEETTEEEEEEEEEE-SSSEEEEEEEEE-GGGTTTTHHHHHHHHHHHHH-S-SEEEEEPPTT-HHHHHTTT-EEBSSEEEEESSHHHHHHHB-/--EEEE-S--GGGHHHHHHHHHHTT-TT--HHHHHHHHHH-SEEEEEEETTEEEEEEEEEE-SSSEEEEEEEEE-GGGTTTTHHHHHHHHHHHHH-S-SEEEEEPPTT-HHHHHTTT-EEBSSEEEEESSHHHHHHHB-

Solvent-accessible surface area (backbone atoms only — not comparable to full-atom values): 15230 Å² total; per-residue (Å²): 131,82,65,46,78,40,67,68,87,54,81,86,47,48,67,53,51,37,49,36,38,42,69,72,69,41,70,84,50,43,69,72,54,46,52,45,42,61,69,55,34,71,40,42,36,37,34,22,46,92,86,35,70,44,30,36,33,36,24,47,54,45,84,66,45,45,33,39,52,44,71,78,46,52,25,77,91,50,54,96,67,55,52,64,59,51,50,52,52,52,44,50,61,69,70,48,91,34,50,32,44,31,39,69,45,60,91,92,41,54,66,64,43,41,78,73,61,31,27,40,39,72,42,25,29,32,36,48,68,44,67,69,58,30,63,72,42,33,99,131,82,65,46,78,40,69,68,90,53,81,88,48,49,67,52,52,38,48,37,37,42,70,72,69,42,70,85,51,44,70,71,55,46,53,44,40,61,70,56,33,70,41,42,36,37,33,23,46,93,86,36,71,45,32,35,32,35,25,47,53,44,84,65,44,44,34,39,53,43,70,77,44,51,24,77,91,50,53,95,67,54,52,63,59,52,49,52,50,52,44,51,60,70,70,49,91,35,51,33,43,30,39,69,44,61,91,88,41,54,66,63,42,40,75,73,61,32,27,41,38,72,42,26,29,32,36,48,69,46,67,68,57,31,63,70,42,33,101

Nearest PDB structures (foldseek):
  1y7r-assembly1_B  TM=8.353E-01  e=5.592E-10  Staphylococcus aureus
  2atr-assembly1_A  TM=8.440E-01  e=9.449E-10  Streptococcus pneumoniae TIGR4
  3s6f-assembly1_A-2  TM=7.877E-01  e=7.269E-10  Deinococcus radiodurans
  3fnc-assembly1_B  TM=7.563E-01  e=2.170E-06  Listeria innocua Clip11262
  5jph-assembly2_A  TM=7.447E-01  e=4.766E-06  Staphylococcus aureus subsp. aureus COL

Sequence (278 aa):
MDIKYEYQFDMNDIDEIVRIYHGNHWNGHNQEEVITLFNTATHVVIAKREGQVIGFARAMSDGVFNAAIYDVVVDTTYQSKGVGNKIVQEMVNYLGELSCIHLIATTGNESFYEALGFRKLKTGMAIYNNAKLKDEYTVMDIKYEYQFDMNDIDEIVRIYHGNHWNGHNQEEVITLFNTATHVVIAKREGQVIGFARAMSDGVFNAAIYDVVVDTTYQSKGVGNKIVQEMVNYLGELSCIHLIATTGNESFYEALGFRKLKTGMAIYNNAKLKDEYTV

Foldseek 3Di:
DDKDKDKADDLVQQVLVQVQCVQVVNNVCDSVNSVVQRVPFPTKIFIDDPRHTFWMKTKHDPLAAEMEIDGGTGRPVCPPVCPSVVRVLVRDVVSPDHNDYDYQDQPPCQVVVVVVPDDDDPDDDDDDPDPVVCVRRHD/DDKDKDKADDLVQQVLVQVQCVQVVNNVCDSVNSVVQRVPFPTKIFIDDPRHTFWMKTKHDPLAAEMEIDGGTGRPVCPPVCPSVVRVLVVDVVSPDHNDYDYQDQPPCQVVVVVVPDDDDPDDDDDDPDPVVCVRRHD